Protein 3MNE (pdb70)

GO terms:
  GO:0005634 nucleus (C, IDA)
  GO:0005737 cytoplasm (C, IDA)
  GO:2000323 negative regulation of nuclear receptor-mediated glucocorticoid signaling pathway (P, IDA)
  GO:0019901 protein kinase binding (F, IPI)
  GO:0005634 nucleus (C, EXP)
  GO:0005737 cytoplasm (C, EXP)
  GO:0005515 protein binding (F, IPI)
  GO:0004883 nuclear glucocorticoid receptor activity (F, IDA)
  GO:0005829 cytosol (C, IDA)
  GO:0016020 membrane (C, IDA)
  GO:0003677 DNA binding (F, IDA)
  GO:0042921 nuclear receptor-mediated glucocorticoid signaling pathway (P, IDA)
  GO:0009611 response to wounding (P, IDA)
  GO:0010467 gene expression (P, IDA)
  GO:0043565 sequence-specific DNA binding (F, IDA)
  GO:0051414 response to cortisol (P, IDA)
  GO:0006355 regulation of DNA-templated transcription (P, IDA)
  GO:1990841 promoter-specific chromatin binding (F, IDA)
  GO:0042711 maternal behavior (P, IGI)
  GO:0043525 positive regulation of neuron apoptotic process (P, IGI)

Sequence (263 aa):
MVPAALPQLTPTLVSLLEVIEPEVLYAGPDSAWRIMTTLNMLGGRQVIAAVKWAKAIPGFRNLHLDDQMTLLQYSWMSSLMAFALGWRSYRQQAASSGGNNLLLCCFAPDLIINEQRMTLPCMYDQCKHMLFISTELQRLQVSYEEYLCMKTLLLLSSSVPKEGLKSQELFDEIRMTYIKELGKAIVKREGNSSQNWQRFYQLTKLLDSMHDVVENLLSYCFQTFLDKSMSIEFPEMLAEIITNQIPKYSNGNIKKLLFHQKENALLRYLLD

Secondary structure (DSSP, 8-state):
----------SSHHHHHHHHSPPPPP----SHHHHHHHHHHHHHHHHHHHHHHHHHSTTGGGS-HHHHHHHHHHHHHHHHHHHHHHHHHHH-SSS-EEEETTEEE-HHHHTSTTTHHHHHHHHHHHHHHHHHT--HHHHHHHHHHHHTSEEETT--TTHHHHHHHHHHHHHHHHHHHHTT---HHHHHHHHHHHHHHHHHHHHHHHHHHHHHHHHHH-GGG-----HHHHHHHHHHHHHHHTT-EEEP-SS--/--HHHHHHT-

Solvent-accessible surface area: 13674 Å² total; per-residue (Å²): 239,135,115,110,91,167,109,156,86,68,138,49,45,12,18,46,2,83,83,34,41,51,159,79,44,136,33,102,77,114,39,7,129,178,8,15,31,57,23,25,70,7,11,2,99,28,2,57,20,9,1,122,9,0,36,42,3,51,20,1,138,106,4,83,54,54,4,8,29,29,0,4,16,8,0,12,26,8,4,29,5,0,16,11,0,23,36,4,19,133,88,90,79,56,80,21,0,5,16,1,72,68,33,67,2,68,96,131,94,5,72,44,109,73,1,108,66,11,0,81,29,22,19,84,1,9,60,28,0,91,149,12,93,1,30,78,40,0,6,3,0,0,11,0,2,3,0,2,9,9,7,10,147,138,27,15,134,24,65,141,55,1,56,101,13,32,105,49,0,37,145,8,0,20,114,7,5,85,134,99,160,32,89,98,84,99,32,209,103,30,70,112,52,0,2,81,7,8,16,30,2,20,94,8,14,65,60,10,8,48,69,11,13,109,11,25,100,55,138,103,63,91,15,111,30,30,134,8,4,24,21,0,0,75,36,1,26,66,85,68,85,128,44,24,32,98,90,38,84,61,36,110,120,132,14,69,69,0,144,176,42,10,120

CATH classification: 1.10.565.10

Organism: Mus musculus (NCBI:txid10090)

B-factor: mean 33.3, std 17.51, range [12.51, 147.35]

Nearest PDB structures (foldseek):
  3mne-assembly1_A  TM=1.004E+00  e=2.267E-37  Mus musculus
  3mnp-assembly1_A  TM=1.000E+00  e=3.552E-34  Mus musculus
  3mno-assembly1_A  TM=1.002E+00  e=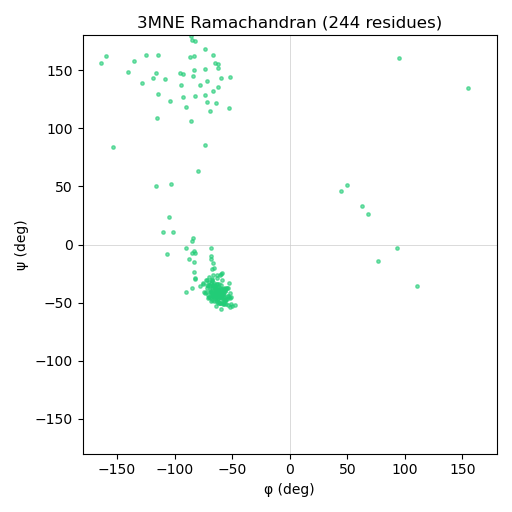1.547E-33  Mus musculus
  4p6x-assembly2_C  TM=9.619E-01  e=1.108E-31  Homo sapiens
  6w9m-assembly1_A  TM=9.874E-01  e=1.956E-29  synthetic construct

Structure (mmCIF, N/CA/C/O backbone):
data_3MNE
#
_entry.id   3MNE
#
_cell.length_a   71.820
_cell.length_b   71.820
_cell.length_c   128.650
_cell.angle_alpha   90.00
_cell.angle_beta   90.00
_cell.angle_gamma   120.00
#
_symmetry.space_group_name_H-M   'P 65'
#
loop_
_entity.id
_entity.type
_entity.pdbx_description
1 polymer 'Glucocorticoid receptor'
2 polymer 'Nuclear receptor coactivator 2 peptide'
3 non-polymer GLYCEROL
4 non-polymer DEXAMETHASONE
5 water water
#
loop_
_atom_site.group_PDB
_atom_site.id
_atom_site.type_symbol
_atom_site.label_atom_id
_atom_site.label_alt_id
_atom_site.label_comp_id
_atom_site.label_asym_id
_atom_site.label_entity_id
_atom_site.label_seq_id
_atom_site.pdbx_PDB_ins_code
_atom_site.Cartn_x
_atom_site.Cartn_y
_atom_site.Cartn_z
_atom_site.occupancy
_atom_site.B_iso_or_equiv
_atom_site.auth_seq_id
_atom_site.auth_comp_id
_atom_site.auth_asym_id
_atom_site.auth_atom_id
_atom_site.pdbx_PDB_model_num
ATOM 1 N N . MET A 1 4 ? 7.148 23.222 -6.784 1.00 52.25 526 MET A N 1
ATOM 2 C CA . MET A 1 4 ? 7.452 24.615 -6.440 1.00 52.22 526 MET A CA 1
ATOM 3 C C . MET A 1 4 ? 7.200 25.598 -7.586 1.00 52.27 526 MET A C 1
ATOM 4 O O . MET A 1 4 ? 7.892 25.561 -8.612 1.00 52.66 526 MET A O 1
ATOM 9 N N . VAL A 1 5 ? 6.238 26.502 -7.378 1.00 44.31 527 VAL A N 1
ATOM 10 C CA . VAL A 1 5 ? 5.863 27.520 -8.369 1.00 41.99 527 VAL A CA 1
ATOM 11 C C . VAL A 1 5 ? 5.713 28.878 -7.685 1.00 43.59 527 VAL A C 1
ATOM 12 O O . VAL A 1 5 ? 5.469 28.938 -6.488 1.00 44.24 527 VAL A O 1
ATOM 16 N N . PRO A 1 6 ? 5.816 29.984 -8.441 1.00 37.88 528 PRO A N 1
ATOM 17 C CA . PRO A 1 6 ? 5.632 31.277 -7.769 1.00 36.36 528 PRO A CA 1
ATOM 18 C C . PRO A 1 6 ? 4.183 31.568 -7.401 1.00 35.75 528 PRO A C 1
ATOM 19 O O . PRO A 1 6 ? 3.273 30.868 -7.823 1.00 36.33 528 PRO A O 1
ATOM 23 N N . ALA A 1 7 ? 3.992 32.603 -6.590 1.00 27.12 529 ALA A N 1
ATOM 24 C CA . ALA A 1 7 ? 2.682 33.045 -6.171 1.00 24.33 529 ALA A CA 1
ATOM 25 C C . ALA A 1 7 ? 2.053 33.731 -7.392 1.00 27.88 529 ALA A C 1
ATOM 26 O O . ALA A 1 7 ? 2.669 34.582 -8.037 1.00 29.34 529 ALA A O 1
ATOM 28 N N . ALA A 1 8 ? 0.847 33.334 -7.739 1.00 21.12 530 ALA A N 1
ATOM 29 C CA . ALA A 1 8 ? 0.191 33.919 -8.883 1.00 20.63 530 ALA A CA 1
ATOM 30 C C . ALA A 1 8 ? -1.288 33.589 -8.815 1.00 26.33 530 ALA A C 1
ATOM 31 O O . ALA A 1 8 ? -1.683 32.593 -8.209 1.00 24.21 530 ALA A O 1
ATOM 33 N N . LEU A 1 9 ? -2.095 34.419 -9.467 1.00 23.32 531 LEU A N 1
ATOM 34 C CA . LEU A 1 9 ? -3.537 34.200 -9.514 1.00 23.09 531 LEU A CA 1
ATOM 35 C C . LEU A 1 9 ? -3.820 33.430 -10.793 1.00 26.77 531 LEU A C 1
ATOM 36 O O . LEU A 1 9 ? -3.218 33.702 -11.836 1.00 24.26 531 LEU A O 1
ATOM 41 N N . PRO A 1 10 ? -4.691 32.413 -10.713 1.00 27.32 532 PRO A N 1
ATOM 42 C CA . PRO A 1 10 ? -4.992 31.624 -11.914 1.00 26.47 532 PRO A CA 1
ATOM 43 C C . PRO A 1 10 ? -5.646 32.475 -13.030 1.00 24.09 532 PRO A C 1
ATOM 44 O O . PRO A 1 10 ? -6.304 33.476 -12.783 1.00 23.08 532 PRO A O 1
ATOM 48 N N . GLN A 1 11 ? -5.421 32.064 -14.257 1.00 20.83 533 GLN A N 1
ATOM 49 C CA . GLN A 1 11 ? -5.857 32.801 -15.432 1.00 22.73 533 GLN A CA 1
ATOM 50 C C . GLN A 1 11 ? -7.377 32.813 -15.644 1.00 26.90 533 GLN A C 1
ATOM 51 O O . GLN A 1 11 ? -7.996 31.776 -15.832 1.00 25.75 533 GLN A O 1
ATOM 57 N N . LEU A 1 12 ? -7.967 33.993 -15.549 1.00 23.15 534 LEU A N 1
ATOM 58 C CA . LEU A 1 12 ? -9.397 34.177 -15.804 1.00 23.59 534 LEU A CA 1
ATOM 59 C C . LEU A 1 12 ? -9.572 34.175 -17.333 1.00 31.36 534 LEU A C 1
ATOM 60 O O . LEU A 1 12 ? -8.722 34.690 -18.059 1.00 32.89 534 LEU A O 1
ATOM 65 N N . THR A 1 13 ? -10.601 33.504 -17.836 1.00 26.69 535 THR A N 1
ATOM 66 C CA . THR A 1 13 ? -10.870 33.497 -19.280 1.00 24.44 535 THR A CA 1
ATOM 67 C C . THR A 1 13 ? -12.202 34.222 -19.502 1.00 28.42 535 THR A C 1
ATOM 68 O O . THR A 1 13 ? -12.973 34.453 -18.545 1.00 27.11 535 THR A O 1
ATOM 72 N N . PRO A 1 14 ? -12.477 34.635 -20.756 1.00 25.72 536 PRO A N 1
ATOM 73 C CA . PRO A 1 14 ? -13.706 35.382 -21.055 1.00 24.99 536 PRO A CA 1
ATOM 74 C C . PRO A 1 14 ? -14.932 34.466 -21.169 1.00 28.05 536 PRO A C 1
ATOM 75 O O . PRO A 1 14 ? -15.550 34.357 -22.237 1.00 24.71 536 PRO A O 1
ATOM 79 N N . THR A 1 15 ? -15.273 33.803 -20.058 1.00 24.14 537 THR A N 1
ATOM 80 C CA . THR A 1 15 ? -16.458 32.937 -19.992 1.00 23.17 537 THR A CA 1
ATOM 81 C C . THR A 1 15 ? -17.107 33.152 -18.626 1.00 24.05 537 THR A C 1
ATOM 82 O O . THR A 1 15 ? -16.400 33.440 -17.646 1.00 22.64 537 THR A O 1
ATOM 86 N N . LEU A 1 16 ? -18.436 33.024 -18.556 1.00 19.12 538 LEU A N 1
ATOM 87 C CA . LEU A 1 16 ? -19.147 33.245 -17.303 1.00 18.28 538 LEU A CA 1
ATOM 88 C C . LEU A 1 16 ? -18.696 32.286 -16.202 1.00 20.93 538 LEU A C 1
ATOM 89 O O . LEU A 1 16 ? -18.539 32.701 -15.050 1.00 20.52 538 LEU A O 1
ATOM 94 N N . VAL A 1 17 ? -18.476 31.022 -16.553 1.00 17.33 539 VAL A N 1
ATOM 95 C CA . VAL A 1 17 ? -18.096 30.038 -15.529 1.00 17.69 539 VAL A CA 1
ATOM 96 C C . VAL A 1 17 ? -16.701 30.284 -14.923 1.00 22.56 539 VAL A C 1
ATOM 97 O O . VAL A 1 17 ? -16.460 29.982 -13.758 1.00 20.85 539 VAL A O 1
ATOM 101 N N . SER A 1 18 ? -15.797 30.862 -15.704 1.00 19.24 540 SER A N 1
ATOM 102 C CA . SER A 1 18 ? -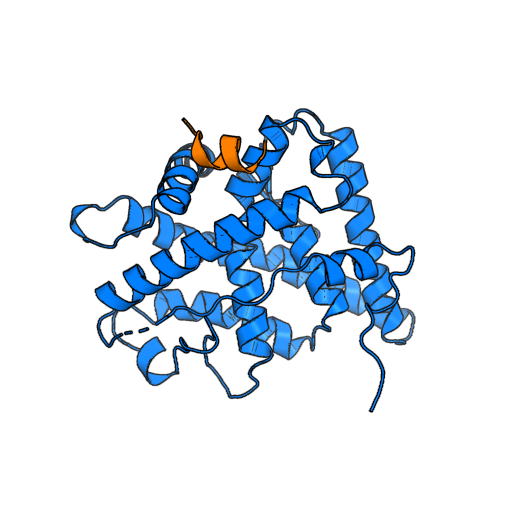14.467 31.200 -15.179 1.00 19.26 540 SER A CA 1
ATOM 103 C C . SER A 1 18 ? -14.656 32.288 -14.098 1.00 21.58 540 SER A C 1
ATOM 104 O O . SER A 1 18 ? -14.035 32.232 -13.039 1.00 21.97 540 SER A O 1
ATOM 107 N N . LEU A 1 19 ? -15.528 33.264 -14.360 1.00 20.27 541 LEU A N 1
ATOM 108 C CA . LEU A 1 19 ? -15.852 34.303 -13.361 1.00 20.57 541 LEU A CA 1
ATOM 109 C C . LEU A 1 19 ? -16.603 33.712 -12.141 1.00 22.08 541 LEU A C 1
ATOM 110 O O . LEU A 1 19 ? -16.297 34.044 -10.992 1.00 21.42 541 LEU A O 1
ATOM 115 N N . LEU A 1 20 ? -17.569 32.825 -12.375 1.00 18.22 542 LEU A N 1
ATOM 116 C CA . LEU A 1 20 ? -18.321 32.238 -11.233 1.00 17.70 542 LEU A CA 1
ATOM 117 C C . LEU A 1 20 ? -17.334 31.593 -10.266 1.00 19.86 542 LEU A C 1
ATOM 118 O O . LEU A 1 20 ? -17.501 31.629 -9.048 1.00 18.51 542 LEU A O 1
ATOM 123 N N . GLU A 1 21 ? -16.341 30.938 -10.836 1.00 21.00 543 GLU A N 1
ATOM 124 C CA . GLU A 1 21 ? -15.347 30.218 -10.039 1.00 22.72 543 GLU A CA 1
ATOM 125 C C . GLU A 1 21 ? -14.514 31.155 -9.163 1.00 25.53 543 GLU A C 1
ATOM 126 O O . GLU A 1 21 ? -14.234 30.843 -7.982 1.00 23.56 543 GLU A O 1
ATOM 132 N N . VAL A 1 22 ? -14.160 32.322 -9.698 1.00 22.10 544 VAL A N 1
ATOM 133 C CA . VAL A 1 22 ? -13.376 33.254 -8.891 1.00 23.86 544 VAL A CA 1
ATOM 134 C C . VAL A 1 22 ? -14.203 33.960 -7.819 1.00 26.88 544 VAL A C 1
ATOM 135 O O . VAL A 1 22 ? -13.692 34.276 -6.764 1.00 28.80 544 VAL A O 1
ATOM 139 N N . ILE A 1 23 ? -15.467 34.246 -8.097 1.00 21.82 545 ILE A N 1
ATOM 140 C CA . ILE A 1 23 ? -16.291 34.954 -7.125 1.00 21.12 545 ILE A CA 1
ATOM 141 C C . ILE A 1 23 ? -16.952 34.062 -6.058 1.00 25.14 545 ILE A C 1
ATOM 142 O O . ILE A 1 23 ? -17.585 34.567 -5.136 1.00 27.04 545 ILE A O 1
ATOM 147 N N . GLU A 1 24 ? -16.847 32.748 -6.208 1.00 21.16 546 GLU A N 1
ATOM 148 C CA . GLU A 1 24 ? -17.489 31.827 -5.265 1.00 20.71 546 GLU A CA 1
ATOM 149 C C . GLU A 1 24 ? -16.856 32.013 -3.886 1.00 28.38 546 GLU A C 1
ATOM 150 O O . GLU A 1 24 ? -15.651 31.781 -3.714 1.00 27.56 546 GLU A O 1
ATOM 156 N N . PRO A 1 25 ? -17.674 32.348 -2.867 1.00 26.58 547 PRO A N 1
ATOM 157 C CA . PRO A 1 25 ? -17.066 32.525 -1.536 1.00 26.61 547 PRO A CA 1
ATOM 158 C C . PRO A 1 25 ? -16.406 31.278 -0.975 1.00 30.34 547 PRO A C 1
ATOM 159 O O . PRO A 1 25 ? -16.740 30.141 -1.327 1.00 28.84 547 PRO A O 1
ATOM 163 N N . GLU A 1 26 ? -15.447 31.503 -0.091 1.00 27.79 548 GLU A N 1
ATOM 164 C CA . GLU A 1 26 ? -14.769 30.407 0.569 1.00 27.75 548 GLU A CA 1
ATOM 165 C C . GLU A 1 26 ? -15.754 29.839 1.584 1.00 25.61 548 GLU A C 1
ATOM 166 O O . GLU A 1 26 ? -16.599 30.552 2.087 1.00 24.27 548 GLU A O 1
ATOM 172 N N . VAL A 1 27 ? -15.625 28.555 1.857 1.00 20.02 549 VAL A N 1
ATOM 173 C CA . VAL A 1 27 ? -16.471 27.861 2.808 1.00 22.33 549 VAL A CA 1
ATOM 174 C C . VAL A 1 27 ? -16.250 28.351 4.246 1.00 29.96 549 VAL A C 1
ATOM 175 O O . VAL A 1 27 ? -15.123 28.522 4.700 1.00 31.28 549 VAL A O 1
ATOM 179 N N . LEU A 1 28 ? -17.338 28.623 4.936 1.00 27.22 550 LEU A N 1
ATOM 180 C CA . LEU A 1 28 ? -17.282 29.121 6.311 1.00 26.95 550 LEU A CA 1
ATOM 181 C C . LEU A 1 28 ? -17.130 28.000 7.342 1.00 32.50 550 LEU A C 1
ATOM 182 O O . LEU A 1 28 ? -17.695 26.906 7.189 1.00 30.76 550 LEU A O 1
ATOM 187 N N . TYR A 1 29 ? -16.390 28.297 8.409 1.00 30.31 551 TYR A N 1
ATOM 188 C CA . TYR A 1 29 ? -16.211 27.354 9.527 1.00 29.25 551 TYR A CA 1
ATOM 189 C C . TYR A 1 29 ? -17.279 27.789 10.514 1.00 30.25 551 TYR A C 1
ATOM 190 O O . TYR A 1 29 ? -17.639 28.970 10.558 1.00 28.61 551 TYR A O 1
ATOM 199 N N . ALA A 1 30 ? -17.834 26.863 11.274 1.00 28.23 552 ALA A N 1
ATOM 200 C CA . ALA A 1 30 ? -18.861 27.289 12.216 1.00 30.49 552 ALA A CA 1
ATOM 201 C C . ALA A 1 30 ? -18.232 27.938 13.447 1.00 36.96 552 ALA A C 1
ATOM 202 O O . ALA A 1 30 ? -18.792 28.888 14.018 1.00 35.69 552 ALA A O 1
ATOM 204 N N . GLY A 1 31 ? -17.078 27.413 13.861 1.00 34.37 553 GLY A N 1
ATOM 205 C CA . GLY A 1 31 ? -16.381 27.946 15.023 1.00 57.76 553 GLY A CA 1
ATOM 206 C C . GLY A 1 31 ? -16.752 27.219 16.298 1.00 76.49 553 GLY A C 1
ATOM 207 O O . GLY A 1 31 ? -17.331 26.137 16.235 1.00 49.92 553 GLY A O 1
ATOM 208 N N . PRO A 1 37 ? -23.595 19.084 19.633 1.00 41.85 559 PRO A N 1
ATOM 209 C CA . PRO A 1 37 ? -24.879 19.257 20.323 1.00 40.92 559 PRO A CA 1
ATOM 210 C C . PRO A 1 37 ? -25.790 18.046 20.072 1.00 40.40 559 PRO A C 1
ATOM 211 O O . PRO A 1 37 ? -25.839 17.533 18.956 1.00 39.93 559 PRO A O 1
ATOM 213 N N . ASP A 1 38 ? -26.431 17.524 21.120 1.00 33.65 560 ASP A N 1
ATOM 214 C CA . ASP A 1 38 ? -27.311 16.361 20.944 1.00 32.88 560 ASP A CA 1
ATOM 215 C C . ASP A 1 38 ? -28.813 16.627 21.099 1.00 35.83 560 ASP A C 1
ATOM 216 O O . ASP A 1 38 ? -29.589 15.701 21.149 1.00 36.53 560 ASP A O 1
ATOM 221 N N . SER A 1 39 ? -29.205 17.892 21.159 1.00 30.85 561 SER A N 1
ATOM 222 C CA . SER A 1 39 ? -30.604 18.275 21.298 1.00 30.26 561 SER A CA 1
ATOM 223 C C . SER A 1 39 ? -30.992 18.999 19.995 1.00 30.51 561 SER A C 1
ATOM 224 O O . SER A 1 39 ? -30.323 19.949 19.591 1.00 28.27 561 SER A O 1
ATOM 227 N N . ALA A 1 40 ? -32.103 18.594 19.382 1.00 26.96 562 ALA A N 1
ATOM 228 C CA . ALA A 1 40 ? -32.581 19.268 18.181 1.00 25.62 562 ALA A CA 1
ATOM 229 C C . ALA A 1 40 ? -32.697 20.775 18.383 1.00 29.44 562 ALA A C 1
ATOM 230 O O . ALA A 1 40 ? -32.336 21.535 17.491 1.00 27.81 562 ALA A O 1
ATOM 232 N N . TRP A 1 41 ? -33.204 21.216 19.545 1.00 25.33 563 TRP A N 1
ATOM 233 C CA . TRP A 1 41 ? -33.385 22.657 19.780 1.00 23.91 563 TRP A CA 1
ATOM 234 C C . TRP A 1 41 ? -32.047 23.402 19.685 1.00 29.15 563 TRP A C 1
ATOM 235 O O . TRP A 1 41 ? -31.967 24.482 19.084 1.00 29.77 563 TRP A O 1
ATOM 246 N N . ARG A 1 42 ? -30.990 22.807 20.236 1.00 24.23 564 ARG A N 1
ATOM 247 C CA . 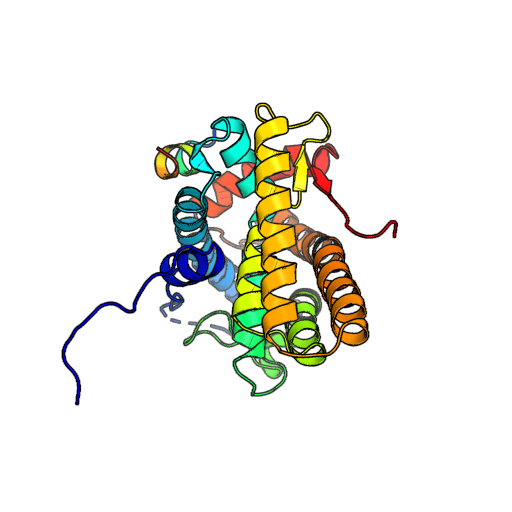ARG A 1 42 ? -29.655 23.440 20.200 1.00 25.63 564 ARG A CA 1
ATOM 248 C C . ARG A 1 42 ? -28.991 23.396 18.813 1.00 24.28 564 ARG A C 1
ATOM 249 O O . ARG A 1 42 ? -28.384 24.368 18.366 1.00 21.43 564 ARG A O 1
ATOM 257 N N . ILE A 1 43 ? -29.120 22.256 18.151 1.00 19.74 565 ILE A N 1
ATOM 258 C CA . ILE A 1 43 ? -28.564 22.064 16.808 1.00 20.42 565 ILE A CA 1
ATOM 259 C C . ILE A 1 43 ? -29.167 23.145 15.884 1.00 25.87 565 ILE A C 1
ATOM 260 O O . ILE A 1 43 ? -28.453 23.905 15.217 1.00 24.79 565 ILE A O 1
ATOM 265 N N . MET A 1 44 ? -30.491 23.246 15.902 1.00 21.64 566 MET A N 1
ATOM 266 C CA . MET A 1 44 ? -31.189 24.230 15.077 1.00 22.28 566 MET A CA 1
ATOM 267 C C . MET A 1 44 ? -30.673 25.649 15.207 1.00 28.02 566 MET A C 1
ATOM 268 O O . MET A 1 44 ? -30.420 26.327 14.203 1.00 27.22 566 MET A O 1
ATOM 273 N N . THR A 1 45 ? -30.559 26.119 16.445 1.00 23.10 567 THR A N 1
ATOM 274 C CA . THR A 1 45 ? -30.041 27.454 16.688 1.00 21.91 567 THR A CA 1
ATOM 275 C C . THR A 1 45 ? -28.642 27.631 16.102 1.00 23.56 567 THR A C 1
ATOM 276 O O . THR A 1 45 ? -28.335 28.657 15.497 1.00 24.12 567 THR A O 1
ATOM 280 N N . THR A 1 46 ? -27.797 26.633 16.302 1.00 21.46 568 THR A N 1
ATOM 281 C CA . THR A 1 46 ? -26.429 26.648 15.778 1.00 23.07 568 THR A CA 1
ATOM 282 C C . THR A 1 46 ? -26.425 26.721 14.244 1.00 28.01 568 THR A C 1
ATOM 283 O O . THR A 1 46 ? -25.639 27.447 13.651 1.00 27.23 568 THR A O 1
ATOM 287 N N . LEU A 1 47 ? -27.302 25.949 13.600 1.00 22.89 569 LEU A N 1
ATOM 288 C CA . LEU A 1 47 ? -27.377 25.979 12.133 1.00 20.95 569 LEU A CA 1
ATOM 289 C C . LEU A 1 47 ? -27.788 27.358 11.653 1.00 22.31 569 LEU A C 1
ATOM 290 O O . LEU A 1 47 ? -27.199 27.884 10.710 1.00 21.58 569 LEU A O 1
ATOM 295 N N . ASN A 1 48 ? -28.771 27.958 12.327 1.00 18.12 570 ASN A N 1
ATOM 296 C CA . ASN A 1 48 ? -29.244 29.297 11.970 1.00 16.86 570 ASN A CA 1
ATOM 297 C C . ASN A 1 48 ? -28.124 30.345 12.075 1.00 22.88 570 ASN A C 1
ATOM 298 O O . ASN A 1 48 ? -28.047 31.256 11.244 1.00 23.70 570 ASN A O 1
ATOM 303 N N . MET A 1 49 ? -27.327 30.269 13.143 1.00 20.65 571 MET A N 1
ATOM 304 C CA . MET A 1 49 ? -26.249 31.230 13.374 1.00 20.87 571 MET A CA 1
ATOM 305 C C . MET A 1 49 ? -25.236 31.106 12.208 1.00 23.32 571 MET A C 1
ATOM 306 O O . MET A 1 49 ? -24.791 32.113 11.658 1.00 21.99 571 MET A O 1
ATOM 311 N N . LEU A 1 50 ? -24.927 29.873 11.801 1.00 20.77 572 LEU A N 1
ATOM 312 C CA . LEU A 1 50 ? -24.049 29.669 10.649 1.00 20.97 572 LEU A CA 1
ATOM 313 C C . LEU A 1 50 ? -24.699 30.220 9.396 1.00 25.22 572 LEU A C 1
ATOM 314 O O . LEU A 1 50 ? -24.069 30.918 8.601 1.00 23.57 572 LEU A O 1
ATOM 319 N N . GLY A 1 51 ? -25.977 29.910 9.221 1.00 23.70 573 GLY A N 1
ATOM 320 C CA . GLY A 1 51 ? -26.719 30.331 8.049 1.00 22.74 573 GLY A CA 1
ATOM 321 C C . GLY A 1 51 ? -26.730 31.820 7.832 1.00 26.88 573 GLY A C 1
ATOM 322 O O . GLY A 1 51 ? -26.685 32.294 6.689 1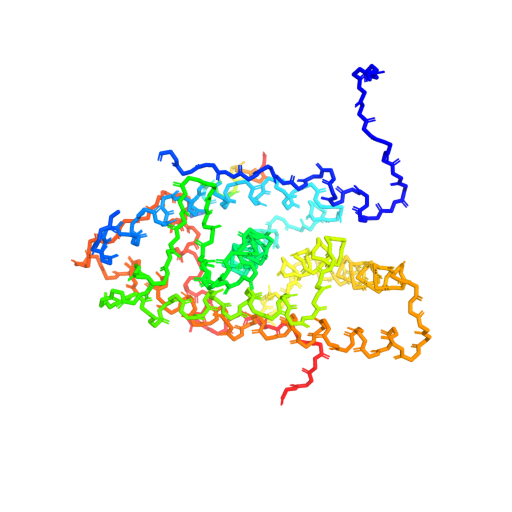.00 25.64 573 GLY A O 1
ATOM 323 N N . GLY A 1 52 ? -26.825 32.586 8.915 1.00 24.06 574 GLY A N 1
ATOM 324 C CA . GLY A 1 52 ? -26.854 34.039 8.763 1.00 22.52 574 GLY A CA 1
ATOM 325 C C . GLY A 1 52 ? -25.566 34.561 8.142 1.00 24.88 574 GLY A C 1
ATOM 326 O O . GLY A 1 52 ? -25.586 35.480 7.328 1.00 23.50 574 GLY A O 1
ATOM 327 N N . ARG A 1 53 ? -24.449 33.977 8.553 1.00 22.94 575 ARG A N 1
ATOM 328 C CA . ARG A 1 53 ? -23.128 34.355 8.032 1.00 24.33 575 ARG A CA 1
ATOM 329 C C . ARG A 1 53 ? -22.976 33.935 6.564 1.00 26.48 575 ARG A C 1
ATOM 330 O O . ARG A 1 53 ? -22.394 34.667 5.765 1.00 26.14 575 ARG A O 1
ATOM 338 N N . GLN A 1 54 ? -23.490 32.748 6.226 1.00 19.90 576 GLN A N 1
ATOM 339 C CA . GLN A 1 54 ? -23.446 32.258 4.844 1.00 19.45 576 GLN A CA 1
ATOM 340 C C . GLN A 1 54 ? -24.295 33.127 3.941 1.00 23.67 576 GLN A C 1
ATOM 341 O O . GLN A 1 54 ? -23.958 33.354 2.778 1.00 23.99 576 GLN A O 1
ATOM 347 N N . VAL A 1 55 ? -25.385 33.660 4.483 1.00 21.35 577 VAL A N 1
ATOM 348 C CA . VAL A 1 55 ? -26.262 34.520 3.685 1.00 21.03 577 VAL A CA 1
ATOM 349 C C . VAL A 1 55 ? -25.608 35.877 3.398 1.00 27.01 577 VAL A C 1
ATOM 350 O O . VAL A 1 55 ? -25.797 36.449 2.321 1.00 27.07 577 VAL A O 1
ATOM 354 N N . ILE A 1 56 ? -24.847 36.398 4.359 1.00 24.63 578 ILE A N 1
ATOM 355 C CA . ILE A 1 56 ? -24.138 37.668 4.137 1.00 24.44 578 ILE A CA 1
ATOM 356 C C . ILE A 1 56 ? -23.115 37.450 3.007 1.00 25.70 578 ILE A C 1
ATOM 357 O O . ILE A 1 56 ? -23.008 38.257 2.088 1.00 25.64 578 ILE A O 1
ATOM 362 N N . ALA A 1 57 ? -22.395 36.333 3.061 1.00 20.59 579 ALA A N 1
ATOM 363 C CA . ALA A 1 57 ? -21.480 35.985 1.998 1.00 20.50 579 ALA A CA 1
ATOM 364 C C . ALA A 1 57 ? -22.199 35.852 0.641 1.00 25.79 579 ALA A C 1
ATOM 365 O O . ALA A 1 57 ? -21.670 36.278 -0.378 1.00 25.74 579 ALA A O 1
ATOM 367 N N . ALA A 1 58 ? -23.412 35.292 0.638 1.00 22.67 580 ALA A N 1
ATOM 368 C CA . ALA A 1 58 ? -24.214 35.126 -0.582 1.00 22.93 580 ALA A CA 1
ATOM 369 C C . ALA A 1 58 ? -24.665 36.458 -1.178 1.00 25.32 580 ALA A C 1
ATOM 370 O O . ALA A 1 58 ? -24.743 36.605 -2.387 1.00 24.81 580 ALA A O 1
ATOM 372 N N . VAL A 1 59 ? -24.957 37.438 -0.344 1.00 22.87 581 VAL A N 1
ATOM 373 C CA . VAL A 1 59 ? -25.350 38.749 -0.876 1.00 24.13 581 VAL A CA 1
ATOM 374 C C . VAL A 1 59 ? -24.161 39.391 -1.608 1.00 28.87 581 VAL A C 1
ATOM 375 O O . VAL A 1 59 ? -24.314 39.983 -2.665 1.00 27.74 581 VAL A O 1
ATOM 379 N N . LYS A 1 60 ? -22.982 39.289 -1.012 1.00 29.12 582 LYS A N 1
ATOM 380 C CA . LYS A 1 60 ? -21.761 39.834 -1.610 1.00 29.56 582 LYS A CA 1
ATOM 381 C C . LYS A 1 60 ? -21.491 39.090 -2.919 1.00 32.78 582 LYS A C 1
ATOM 382 O O . LYS A 1 60 ? -21.080 39.680 -3.918 1.00 30.91 582 LYS A O 1
ATOM 388 N N . TRP A 1 61 ? -21.756 37.786 -2.929 1.00 26.83 583 TRP A N 1
ATOM 389 C CA . TRP A 1 61 ? -21.563 37.007 -4.150 1.00 23.51 583 TRP A CA 1
ATOM 390 C C . TRP A 1 61 ? -22.508 37.473 -5.244 1.00 26.14 583 TRP A C 1
ATOM 391 O O . TRP A 1 61 ? -22.072 37.728 -6.375 1.00 25.51 583 TRP A O 1
ATOM 402 N N . ALA A 1 62 ? -23.798 37.619 -4.924 1.00 21.96 584 ALA A N 1
ATOM 403 C CA . ALA A 1 62 ? -24.785 38.007 -5.955 1.00 20.72 584 ALA A CA 1
ATOM 404 C C . ALA A 1 62 ? -24.465 39.364 -6.618 1.00 28.43 584 ALA A C 1
ATOM 405 O O . ALA A 1 62 ? -24.730 39.559 -7.800 1.00 26.91 584 ALA A O 1
ATOM 407 N N . LYS A 1 63 ? -23.919 40.297 -5.846 1.00 27.51 585 LYS A N 1
ATOM 408 C CA . LYS A 1 63 ? -23.581 41.628 -6.367 1.00 30.53 585 LYS A CA 1
ATOM 409 C C . LYS A 1 63 ? -22.428 41.554 -7.378 1.00 32.65 585 LYS A C 1
ATOM 410 O O . LYS A 1 63 ? -22.292 42.419 -8.216 1.00 34.84 585 LYS A O 1
ATOM 416 N N . ALA A 1 64 ? -21.643 40.492 -7.326 1.00 26.03 586 ALA A N 1
ATOM 417 C CA . ALA A 1 64 ? -20.554 40.279 -8.281 1.00 26.54 586 ALA A CA 1
ATOM 418 C C . ALA A 1 64 ? -20.994 39.556 -9.557 1.00 31.41 586 ALA A C 1
ATOM 419 O O . ALA A 1 64 ? -20.231 39.466 -10.517 1.00 29.65 586 ALA A O 1
ATOM 421 N N . ILE A 1 65 ? -22.200 38.985 -9.551 1.00 29.09 587 ILE A N 1
ATOM 422 C CA . ILE A 1 65 ? -22.655 38.216 -10.707 1.00 29.45 587 ILE A CA 1
ATOM 423 C C . ILE A 1 65 ? -22.952 39.185 -11.838 1.00 35.29 587 ILE A C 1
ATOM 424 O O . ILE A 1 65 ? -23.716 40.142 -11.659 1.00 35.32 587 ILE A O 1
ATOM 429 N N . PRO A 1 66 ? -22.290 38.993 -12.996 1.00 33.50 588 PRO A N 1
ATOM 430 C CA . PRO A 1 66 ? -22.452 39.892 -14.145 1.00 33.32 588 PRO A CA 1
ATOM 431 C C . PRO A 1 66 ? -23.921 40.054 -14.485 1.00 38.54 588 PRO A C 1
ATOM 432 O O . PRO A 1 66 ? -24.594 39.074 -14.838 1.00 40.14 588 PRO A O 1
ATOM 436 N N . GLY A 1 67 ? -24.416 41.277 -14.377 1.00 35.05 589 GLY A N 1
ATOM 437 C CA . GLY A 1 67 ? -25.795 41.569 -14.698 1.00 36.16 589 GLY A CA 1
ATOM 438 C C . GLY A 1 67 ? -26.661 41.920 -13.502 1.00 39.57 589 GLY A C 1
ATOM 439 O O . GLY A 1 67 ? -27.545 42.773 -13.601 1.00 38.39 589 GLY A O 1
ATOM 440 N N . PHE A 1 68 ? -26.400 41.265 -12.369 1.00 35.13 590 PHE A N 1
ATOM 441 C CA . PHE A 1 68 ? -27.189 41.474 -11.145 1.00 33.09 590 PHE A CA 1
ATOM 442 C C . PHE A 1 68 ? -27.334 42.920 -10.651 1.00 37.58 590 PHE A C 1
ATOM 443 O O . PHE A 1 68 ? -28.439 43.369 -10.320 1.00 34.85 590 PHE A O 1
ATOM 451 N N . ARG A 1 69 ? -26.218 43.629 -10.507 1.00 36.36 591 ARG A N 1
ATOM 452 C CA . ARG A 1 69 ? -26.293 44.994 -9.999 1.00 36.27 591 ARG A CA 1
ATOM 453 C C . ARG A 1 69 ? -26.967 45.942 -11.008 1.00 38.84 591 ARG A C 1
ATOM 454 O O . ARG A 1 69 ? -27.374 47.033 -10.647 1.00 37.65 591 ARG A O 1
ATOM 462 N N . ASN A 1 70 ? -27.147 45.488 -12.242 1.00 36.33 592 ASN A N 1
ATOM 463 C CA . ASN A 1 70 ? -27.830 46.289 -13.260 1.00 37.31 592 ASN A CA 1
ATOM 464 C C . ASN A 1 70 ? -29.358 46.202 -13.170 1.00 41.40 592 ASN A C 1
ATOM 465 O O . ASN A 1 70 ? -30.084 46.922 -13.870 1.00 41.47 592 ASN A O 1
ATOM 470 N N . LEU A 1 71 ? -29.840 45.315 -12.302 1.00 34.68 593 LEU A N 1
ATOM 471 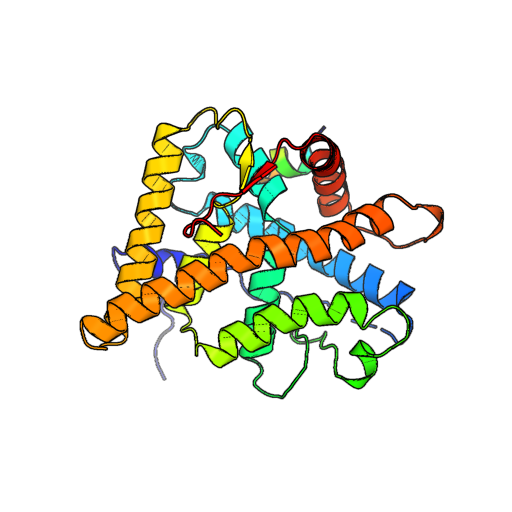C CA . LEU A 1 71 ? -31.272 45.157 -12.053 1.00 31.75 593 LEU A CA 1
ATOM 472 C C . LEU A 1 71 ? -31.654 46.237 -11.018 1.00 35.70 593 LEU A C 1
ATOM 473 O O . LEU A 1 71 ? -30.841 46.601 -10.160 1.00 33.91 593 LEU A O 1
ATOM 478 N N . HIS A 1 72 ? -32.895 46.706 -11.073 1.00 34.10 594 HIS A N 1
ATOM 479 C CA . HIS A 1 72 ? -33.404 47.674 -10.100 1.00 35.30 594 HIS A CA 1
ATOM 480 C C . HIS A 1 72 ? -33.127 47.144 -8.699 1.00 41.42 594 HIS A C 1
ATOM 481 O O . HIS A 1 72 ? -33.227 45.933 -8.456 1.00 41.79 594 HIS A O 1
ATOM 488 N N . LEU A 1 73 ? -32.809 48.041 -7.768 1.00 37.96 595 LEU A N 1
ATOM 489 C CA . LEU A 1 73 ? -32.511 47.636 -6.405 1.00 39.15 595 LEU A CA 1
ATOM 490 C C . LEU A 1 73 ? -33.590 46.775 -5.752 1.00 40.33 595 LEU A C 1
ATOM 491 O O . LEU A 1 73 ? -33.277 45.873 -4.990 1.00 40.71 595 LEU A O 1
ATOM 496 N N . ASP A 1 74 ? -34.853 47.069 -6.030 1.00 35.03 596 ASP A N 1
ATOM 497 C CA . ASP A 1 74 ? -35.952 46.298 -5.461 1.00 34.31 596 ASP A CA 1
ATOM 498 C C . ASP A 1 74 ? -35.923 44.866 -5.970 1.00 35.74 596 ASP A C 1
ATOM 499 O O . ASP A 1 74 ? -36.319 43.934 -5.257 1.00 35.04 596 ASP A O 1
ATOM 504 N N . ASP A 1 75 ? -35.500 44.730 -7.228 1.00 31.47 597 ASP A N 1
ATOM 505 C CA . ASP A 1 75 ? -35.412 43.456 -7.934 1.00 29.90 597 ASP A CA 1
ATOM 506 C C . ASP A 1 75 ? -34.345 42.599 -7.240 1.00 32.21 597 ASP A C 1
ATOM 507 O O . ASP A 1 75 ? -34.568 41.425 -6.930 1.00 29.65 597 ASP A O 1
ATOM 512 N N . GLN A 1 76 ? -33.188 43.204 -7.011 1.00 29.68 598 GLN A N 1
ATOM 513 C CA . GLN A 1 76 ? -32.097 42.537 -6.320 1.00 30.05 598 GLN A CA 1
ATOM 514 C C . GLN A 1 76 ? -32.535 42.051 -4.950 1.00 33.84 598 GLN A C 1
ATOM 515 O O . GLN A 1 76 ? -32.273 40.909 -4.576 1.00 30.21 598 GLN A O 1
ATOM 521 N N . MET A 1 77 ? -33.147 42.931 -4.164 1.00 33.60 599 MET A N 1
ATOM 522 C CA . MET A 1 77 ? -33.546 42.533 -2.818 1.00 34.14 599 MET A CA 1
ATOM 523 C C . MET A 1 77 ? -34.569 41.409 -2.869 1.00 31.97 599 MET A C 1
ATOM 524 O O . MET A 1 77 ? -34.486 40.470 -2.098 1.00 31.27 599 MET A O 1
ATOM 529 N N . THR A 1 78 ? -35.551 41.517 -3.761 1.00 26.59 600 THR A N 1
ATOM 530 C CA . THR A 1 78 ? -36.575 40.481 -3.887 1.00 25.71 600 THR A CA 1
ATOM 531 C C . THR A 1 78 ? -35.987 39.118 -4.315 1.00 28.66 600 THR A C 1
ATOM 532 O O . THR A 1 78 ? -36.414 38.060 -3.814 1.00 24.54 600 THR A O 1
ATOM 536 N N . LEU A 1 79 ? -35.057 39.133 -5.280 1.00 25.11 601 LEU A N 1
ATOM 537 C CA . LEU A 1 79 ? -34.500 37.875 -5.766 1.00 23.90 601 LEU A CA 1
ATOM 538 C C . LEU A 1 79 ? -33.771 37.162 -4.623 1.00 26.04 601 LEU A C 1
ATOM 539 O O . LEU A 1 79 ? -33.903 35.945 -4.442 1.00 22.37 601 LEU A O 1
ATOM 544 N N . LEU A 1 80 ? -33.042 37.936 -3.819 1.00 24.50 602 LEU A N 1
ATOM 545 C CA . LEU A 1 80 ? -32.293 37.365 -2.699 1.00 24.18 602 LEU A CA 1
ATOM 546 C C . LEU A 1 80 ? -33.196 36.823 -1.593 1.00 26.42 602 LEU A C 1
ATOM 547 O O . LEU A 1 80 ? -32.947 35.755 -1.035 1.00 23.65 602 LEU A O 1
ATOM 552 N N . GLN A 1 81 ? -34.268 37.552 -1.302 1.00 24.35 603 GLN A N 1
ATOM 553 C CA . GLN A 1 81 ? -35.232 37.115 -0.311 1.00 23.75 603 GLN A CA 1
ATOM 554 C C . GLN A 1 81 ? -35.960 35.847 -0.734 1.00 27.31 603 GLN A C 1
ATOM 555 O O . GLN A 1 81 ? -36.231 34.978 0.100 1.00 26.25 603 GLN A O 1
ATOM 561 N N . TYR A 1 82 ? -36.290 35.759 -2.024 1.00 22.98 604 TYR A N 1
ATOM 562 C CA . TYR A 1 82 ? -37.008 34.606 -2.568 1.00 21.25 604 TYR A CA 1
ATOM 563 C C . TYR A 1 82 ? -36.094 33.393 -2.712 1.00 22.60 604 TYR A C 1
ATOM 564 O O . TYR A 1 82 ? -36.534 32.265 -2.568 1.00 22.20 604 TYR A O 1
ATOM 573 N N . SER A 1 83 ? -34.821 33.607 -3.004 1.00 18.50 605 SER A N 1
ATOM 574 C CA . SER A 1 83 ? -33.944 32.457 -3.287 1.00 15.90 605 SER A CA 1
ATOM 575 C C . SER A 1 83 ? -32.923 32.055 -2.247 1.00 18.88 605 SER A C 1
ATOM 576 O O . SER A 1 83 ? -32.276 31.029 -2.413 1.00 17.75 605 SER A O 1
ATOM 579 N N . TRP A 1 84 ? -32.724 32.835 -1.186 1.00 16.42 606 TRP A N 1
ATOM 580 C CA . TRP A 1 84 ? -31.664 32.468 -0.208 1.00 17.02 606 TRP A CA 1
ATOM 581 C C . TRP A 1 84 ? -31.711 31.005 0.312 1.00 19.75 606 TRP A C 1
ATOM 582 O O . TRP A 1 84 ? -30.689 30.343 0.402 1.00 17.87 606 TRP A O 1
ATOM 593 N N . MET A 1 85 ? -32.886 30.499 0.671 1.00 17.46 607 MET A N 1
ATOM 594 C CA . MET A 1 85 ? -32.940 29.129 1.203 1.00 15.29 607 MET A CA 1
ATOM 595 C C . MET A 1 85 ? -32.463 28.156 0.135 1.00 19.00 607 MET A C 1
ATOM 596 O O . MET A 1 85 ? -31.747 27.190 0.445 1.00 18.51 607 MET A O 1
ATOM 601 N N A SER A 1 86 ? -32.848 28.398 -1.120 0.50 15.86 608 SER A N 1
ATOM 602 N N B SER A 1 86 ? -32.843 28.432 -1.117 0.50 15.78 608 SER A N 1
ATOM 603 C CA A SER A 1 86 ? -32.437 27.507 -2.214 0.50 15.53 608 SER A CA 1
ATOM 604 C CA B SER A 1 86 ? -32.468 27.598 -2.271 0.50 15.47 608 SER A CA 1
ATOM 605 C C A SER A 1 86 ? -30.914 27.513 -2.394 0.50 18.13 608 SER A C 1
ATOM 606 C C B SER A 1 86 ? -30.945 27.533 -2.415 0.50 18.15 608 SER A C 1
ATOM 607 O O A SER A 1 86 ? -30.283 26.460 -2.521 0.50 16.45 608 SER A O 1
ATOM 608 O O B SER A 1 86 ? -30.351 26.460 -2.549 0.50 16.56 608 SER A O 1
ATOM 613 N N . LEU A 1 87 ? -30.327 28.703 -2.393 1.00 15.97 609 LEU A N 1
ATOM 614 C CA . LEU A 1 87 ? -28.868 28.825 -2.520 1.00 17.19 609 LEU A CA 1
ATOM 615 C C . LEU A 1 87 ? -28.149 28.150 -1.353 1.00 18.87 609 LEU A C 1
ATOM 616 O O . LEU A 1 87 ? -27.173 27.412 -1.564 1.00 15.67 609 LEU A O 1
ATOM 621 N N . MET A 1 88 ? -28.608 28.400 -0.113 1.00 17.75 610 MET A N 1
ATOM 622 C CA . MET A 1 88 ? -27.980 27.758 1.065 1.00 18.08 610 MET A CA 1
ATOM 623 C C . MET A 1 88 ? -28.110 26.231 1.048 1.00 18.46 610 MET A C 1
ATOM 624 O O . MET A 1 88 ? -27.164 25.515 1.338 1.00 17.44 610 MET A O 1
ATOM 629 N N . ALA A 1 89 ? -29.299 25.739 0.738 1.00 16.50 611 ALA A N 1
ATOM 630 C CA . ALA A 1 89 ? -29.531 24.287 0.701 1.00 15.80 611 ALA A CA 1
ATOM 631 C C . ALA A 1 89 ? -28.775 23.585 -0.427 1.00 17.55 611 ALA A C 1
ATOM 632 O O . ALA A 1 89 ? -28.248 22.482 -0.244 1.00 14.18 611 ALA A O 1
ATOM 634 N N . PHE A 1 90 ? -28.674 24.237 -1.591 1.00 15.46 612 PHE A N 1
ATOM 635 C CA . PHE A 1 90 ? -27.937 23.622 -2.714 1.00 13.56 612 PHE A CA 1
ATOM 636 C C . PHE A 1 90 ? -26.433 23.542 -2.359 1.00 16.78 612 PHE A C 1
ATOM 637 O O . PHE A 1 90 ? -25.774 22.532 -2.617 1.00 15.18 612 PHE A O 1
ATOM 645 N N . ALA A 1 91 ? -25.884 24.613 -1.802 1.00 15.27 613 ALA A N 1
ATOM 646 C CA . ALA A 1 91 ? -24.448 24.603 -1.403 1.00 16.63 613 ALA A CA 1
ATOM 647 C C . ALA A 1 91 ? -24.203 23.561 -0.306 1.00 21.38 613 ALA A C 1
ATOM 648 O O . ALA A 1 91 ? -23.221 22.828 -0.374 1.00 21.73 613 ALA A O 1
ATOM 650 N N . LEU A 1 92 ? -25.144 23.416 0.639 1.00 16.26 614 LEU A N 1
ATOM 651 C CA . LEU A 1 92 ? -25.056 22.358 1.655 1.00 15.21 614 LEU A CA 1
ATOM 652 C C . LEU A 1 92 ? -25.033 20.972 0.984 1.00 17.32 614 LEU A C 1
ATOM 653 O O . LEU A 1 92 ? -24.236 20.103 1.336 1.00 15.48 614 LEU A O 1
ATOM 658 N N . GLY A 1 93 ? -25.890 20.755 -0.011 1.00 15.50 615 GLY A N 1
ATOM 659 C CA . GLY A 1 93 ? -25.900 19.488 -0.732 1.00 14.63 615 GLY A CA 1
ATOM 660 C C . GLY A 1 93 ? -24.558 19.224 -1.399 1.00 19.22 615 GLY A C 1
ATOM 661 O O . GLY A 1 93 ? -24.045 18.084 -1.396 1.00 17.00 615 GLY A O 1
ATOM 662 N N . TRP A 1 94 ? -23.974 20.278 -1.965 1.00 16.93 616 TRP A N 1
ATOM 663 C CA . TRP A 1 94 ? -22.690 20.155 -2.655 1.00 17.84 616 TRP A CA 1
ATOM 664 C C . TRP A 1 94 ? -21.577 19.742 -1.684 1.00 20.98 616 TRP A C 1
ATOM 665 O O . TRP A 1 94 ? -20.846 18.807 -1.957 1.00 19.81 616 TRP A O 1
ATOM 676 N N . ARG A 1 95 ? -21.421 20.473 -0.585 1.00 19.56 617 ARG A N 1
ATOM 677 C CA . ARG A 1 95 ? -20.380 20.152 0.404 1.00 20.19 617 ARG A CA 1
ATOM 678 C C . ARG A 1 95 ? -20.564 18.733 0.932 1.00 24.73 617 ARG A C 1
ATOM 679 O O . ARG A 1 95 ? -19.583 18.022 1.144 1.00 23.50 617 ARG A O 1
ATOM 687 N N . SER A 1 96 ? -21.822 18.331 1.149 1.00 18.63 618 SER A N 1
ATOM 688 C CA . SER A 1 96 ? -22.129 16.987 1.640 1.00 18.00 618 SER A CA 1
ATOM 689 C C . SER A 1 96 ? -21.806 15.916 0.609 1.00 24.68 618 SER A C 1
ATOM 690 O O . SER A 1 96 ? -21.232 14.895 0.951 1.00 25.35 618 SER A O 1
ATOM 693 N N . TYR A 1 97 ? -22.135 16.165 -0.658 1.00 21.23 619 TYR A N 1
ATOM 694 C CA . TYR A 1 97 ? -21.820 15.251 -1.762 1.00 20.24 619 TYR A CA 1
ATOM 695 C C . TYR A 1 97 ? -20.300 15.101 -1.930 1.00 25.84 619 TYR A C 1
ATOM 696 O O . TYR A 1 97 ? -19.783 13.995 -2.074 1.00 26.37 619 TYR A O 1
ATOM 705 N N . ARG A 1 98 ? -19.584 16.208 -1.871 1.00 25.12 620 ARG A N 1
ATOM 706 C CA . ARG A 1 98 ? -18.132 16.179 -2.057 1.00 27.47 620 ARG A CA 1
ATOM 707 C C . ARG A 1 98 ? -17.378 15.560 -0.886 1.00 34.66 620 ARG A C 1
ATOM 708 O O . ARG A 1 98 ? -16.298 15.032 -1.069 1.00 33.83 620 ARG A O 1
ATOM 716 N N A GLN A 1 99 ? -18.051 15.397 0.248 0.50 32.58 621 GLN A N 1
ATOM 717 N N B GLN A 1 99 ? -17.818 15.915 0.316 0.50 31.34 621 GLN A N 1
ATOM 718 C CA A GLN A 1 99 ? -17.456 14.695 1.394 0.50 32.31 621 GLN A CA 1
ATOM 719 C CA B GLN A 1 99 ? -17.149 15.479 1.532 0.50 31.76 621 GLN A CA 1
ATOM 720 C C A GLN A 1 99 ? -17.262 13.194 1.113 0.50 36.28 621 GLN A C 1
ATOM 721 C C B GLN A 1 99 ? -17.757 14.217 2.129 0.50 36.95 621 GLN A C 1
ATOM 722 O O A GLN A 1 99 ? -16.365 12.562 1.656 0.50 34.69 621 GLN A O 1
ATOM 723 O O B GLN A 1 99 ? -17.208 13.651 3.067 0.50 39.21 621 GLN A O 1
ATOM 734 N N A ALA A 1 100 ? -18.106 12.631 0.258 0.50 35.70 622 ALA A N 1
ATOM 735 N N B ALA A 1 100 ? -18.892 13.778 1.601 0.50 32.24 622 ALA A N 1
ATOM 736 C CA A ALA A 1 100 ? -18.015 11.211 -0.111 0.50 36.75 622 ALA A CA 1
ATOM 737 C CA B ALA A 1 100 ? -19.556 12.623 2.177 0.50 32.22 622 ALA A CA 1
ATOM 738 C C A ALA A 1 100 ? -17.791 10.245 1.057 0.50 42.75 622 ALA A C 1
ATOM 739 C C B ALA A 1 100 ? -20.454 11.838 1.238 0.50 37.47 622 ALA A C 1
ATOM 740 O O A ALA A 1 100 ? -17.115 9.229 0.903 0.50 42.47 622 ALA A O 1
ATOM 741 O O B ALA A 1 100 ? -21.215 10.984 1.691 0.50 38.50 622 ALA A O 1
ATOM 744 N N A SER A 1 101 ? -18.366 10.556 2.216 0.50 40.36 623 SER A N 1
ATOM 745 N N B SER A 1 101 ? -20.356 12.105 -0.061 0.50 34.53 623 SER A N 1
ATOM 746 C CA A SER A 1 101 ? -18.197 9.723 3.404 0.50 40.00 623 SER A CA 1
ATOM 747 C CA B SER A 1 101 ? -21.154 11.389 -1.052 0.50 34.73 623 SER A CA 1
ATOM 748 C C A SER A 1 101 ? -19.522 9.152 3.892 0.50 44.02 623 SER A C 1
ATOM 749 C C B SER A 1 101 ? -22.654 11.468 -0.754 0.50 39.69 623 SER A C 1
ATOM 750 O O A SER A 1 101 ? -19.670 8.825 5.070 0.50 43.13 623 SER A O 1
ATOM 751 O O B SER A 1 101 ? -23.453 10.757 -1.356 0.50 39.91 623 SER A O 1
ATOM 756 N N A GLY A 1 102 ? -20.487 9.048 2.982 0.50 41.06 624 GLY A N 1
ATOM 757 N N B GLY A 1 102 ? -23.034 12.338 0.175 0.50 37.10 624 GLY A N 1
ATOM 758 C CA A GLY A 1 102 ? -21.797 8.512 3.300 0.50 40.68 624 GLY A CA 1
ATOM 759 C CA B GLY A 1 102 ? -24.430 12.522 0.530 0.50 37.07 624 GLY A CA 1
ATOM 760 C C A GLY A 1 102 ? -22.855 9.561 3.603 0.50 43.64 624 GLY A C 1
ATOM 761 C C B GLY A 1 102 ? -24.911 11.630 1.658 0.50 40.11 624 GLY A C 1
ATOM 762 O O A GLY A 1 102 ? -22.666 10.753 3.355 0.50 43.66 624 GLY A O 1
ATOM 763 O O B GLY A 1 102 ? -26.115 11.470 1.846 0.50 39.17 624 GLY A O 1
ATOM 764 N N A ASN A 1 103 ? -23.989 9.105 4.123 0.50 38.17 625 ASN A N 1
ATOM 765 N N B ASN A 1 103 ? -23.972 11.059 2.414 0.50 36.20 625 ASN A N 1
ATOM 766 C CA A ASN A 1 103 ? -25.085 9.997 4.462 0.50 36.85 625 ASN A CA 1
ATOM 767 C CA B ASN A 1 103 ? -24.313 10.170 3.527 0.50 35.06 625 ASN A CA 1
ATOM 768 C C A ASN A 1 103 ? -24.655 10.926 5.588 0.50 38.88 625 ASN A C 1
ATOM 769 C C B ASN A 1 103 ? -24.635 10.945 4.799 0.50 37.36 625 ASN A C 1
ATOM 770 O O A ASN A 1 103 ? -24.822 10.614 6.768 0.50 40.28 625 ASN A O 1
ATOM 771 O O B ASN A 1 103 ? -25.497 10.541 5.576 0.50 38.42 625 ASN A O 1
ATOM 780 N N A LEU A 1 104 ? -24.102 12.072 5.220 0.50 31.83 626 LEU A N 1
ATOM 781 N N B LEU A 1 104 ? -23.934 12.055 5.006 0.50 31.37 626 LEU A N 1
ATOM 782 C CA A LEU A 1 104 ? -23.672 13.049 6.202 0.50 30.17 626 LEU A CA 1
ATOM 783 C CA B LEU A 1 104 ? -24.158 12.922 6.157 0.50 30.00 626 LEU A CA 1
ATOM 784 C C A LEU A 1 104 ? -23.894 14.468 5.705 0.50 28.68 626 LEU A C 1
ATOM 785 C C B LEU A 1 104 ? -24.318 14.352 5.649 0.50 29.11 626 LEU A C 1
ATOM 786 O O A LEU A 1 104 ? -23.559 14.800 4.576 0.50 27.77 626 LEU A O 1
ATOM 787 O O B LEU A 1 104 ? -24.318 14.574 4.451 0.50 28.74 626 LEU A O 1
ATOM 796 N N . LEU A 1 105 ? -24.455 15.313 6.555 1.00 23.50 627 LEU A N 1
ATOM 797 C CA . LEU A 1 105 ? -24.654 16.711 6.185 1.00 22.30 627 LEU A CA 1
ATOM 798 C C . LEU A 1 105 ? -23.448 17.525 6.616 1.00 27.43 627 LEU A C 1
ATOM 799 O O . LEU A 1 105 ? -23.146 17.628 7.817 1.00 27.58 627 LEU A O 1
ATOM 804 N N . CYS A 1 106 ? -22.742 18.089 5.628 1.00 23.05 628 CYS A N 1
ATOM 805 C CA A CYS A 1 106 ? -21.543 18.876 5.902 0.50 22.19 628 CYS A CA 1
ATOM 806 C CA B CYS A 1 106 ? -21.531 18.886 5.896 0.50 21.92 628 CYS A CA 1
ATOM 807 C C . CYS A 1 106 ? -21.823 20.371 5.925 1.00 23.22 628 CYS A C 1
ATOM 808 O O . CYS A 1 106 ? -21.528 21.078 4.973 1.00 20.73 628 CYS A O 1
ATOM 813 N N . PHE A 1 107 ? -22.408 20.838 7.025 1.00 19.97 629 PHE A N 1
ATOM 814 C CA . PHE A 1 107 ? -22.745 22.245 7.173 1.00 19.99 629 PHE A CA 1
ATOM 815 C C . PHE A 1 107 ? -21.510 23.133 7.090 1.00 24.00 629 PHE A C 1
ATOM 816 O O . PHE A 1 107 ? -21.576 24.240 6.545 1.00 21.36 629 PHE A O 1
ATOM 824 N N . ALA A 1 108 ? -20.400 22.649 7.661 1.00 22.87 630 ALA A N 1
ATOM 825 C CA . ALA A 1 108 ? -19.131 23.387 7.674 1.00 23.31 630 ALA A CA 1
ATOM 826 C C . ALA A 1 108 ? -18.032 22.364 7.928 1.00 26.98 630 ALA A C 1
ATOM 827 O O . ALA A 1 108 ? -18.310 21.266 8.344 1.00 24.63 630 ALA A O 1
ATOM 829 N N . PRO A 1 109 ? -16.769 22.702 7.637 1.00 27.22 631 PRO A N 1
ATOM 830 C CA . PRO A 1 109 ? -15.745 21.666 7.876 1.00 27.76 631 PRO A CA 1
ATOM 831 C C . PRO A 1 109 ? -15.708 21.192 9.340 1.00 31.35 631 PRO A C 1
ATOM 832 O O . PRO A 1 109 ? -15.413 20.025 9.631 1.00 31.10 631 PRO A O 1
ATOM 836 N N . ASP A 1 110 ? -16.045 22.099 10.250 1.00 28.63 632 ASP A N 1
ATOM 837 C CA . ASP A 1 110 ? -16.048 21.796 11.672 1.00 28.96 632 ASP A CA 1
ATOM 838 C C . ASP A 1 110 ? -17.485 21.610 12.206 1.00 33.73 632 ASP A C 1
ATOM 839 O O . ASP A 1 110 ? -17.728 21.776 13.400 1.00 31.92 632 ASP A O 1
ATOM 844 N N . LEU A 1 111 ? -18.431 21.265 11.329 1.00 30.09 633 LEU A N 1
ATOM 845 C CA . LEU A 1 111 ? -19.807 21.034 11.764 1.00 28.34 633 LEU A CA 1
ATOM 846 C C . LEU A 1 111 ? -20.498 20.077 10.822 1.00 31.08 633 LEU A C 1
ATOM 847 O O . LEU A 1 111 ? -21.142 20.480 9.866 1.00 29.93 633 LEU A O 1
ATOM 852 N N . ILE A 1 112 ? -20.286 18.796 11.075 1.00 25.82 634 ILE A N 1
ATOM 853 C CA . ILE A 1 112 ? -20.826 17.726 10.262 1.00 27.33 634 ILE A CA 1
ATOM 854 C C . ILE A 1 112 ? -21.914 17.090 11.122 1.00 35.59 634 ILE A C 1
ATOM 855 O O . ILE A 1 112 ? -21.761 16.953 12.331 1.00 37.77 634 ILE A O 1
ATOM 860 N N . ILE A 1 113 ? -23.003 16.694 10.490 1.00 30.73 635 ILE A N 1
ATOM 861 C CA . ILE A 1 113 ? -24.096 16.026 11.180 1.00 29.65 635 ILE A CA 1
ATOM 862 C C . ILE A 1 113 ? -24.167 14.620 10.595 1.00 31.58 635 ILE A C 1
ATOM 863 O O . ILE A 1 113 ? -24.501 14.431 9.419 1.00 30.32 635 ILE A O 1
ATOM 868 N N . ASN A 1 114 ? -23.768 13.633 11.392 1.00 25.84 636 ASN A N 1
ATOM 869 C CA . ASN A 1 114 ? -23.751 12.263 10.893 1.00 26.37 636 ASN A CA 1
ATOM 870 C C . ASN A 1 114 ? -25.087 11.557 11.039 1.00 29.45 636 ASN A C 1
ATOM 871 O O . ASN A 1 114 ? -26.051 12.129 11.528 1.00 27.02 636 ASN A O 1
ATOM 876 N N . GLU A 1 115 ? -25.145 10.311 10.589 1.00 29.93 637 GLU A N 1
ATOM 877 C CA . GLU A 1 115 ? -26.386 9.535 10.650 1.00 31.15 637 GLU A CA 1
ATOM 878 C C . GLU A 1 115 ? -26.989 9.450 12.044 1.00 34.10 637 GLU A C 1
ATOM 879 O O . GLU A 1 115 ? -28.217 9.531 12.218 1.00 32.19 637 GLU A O 1
ATOM 885 N N . GLN A 1 116 ? -26.126 9.347 13.047 1.00 30.52 638 GLN A N 1
ATOM 886 C CA . GLN A 1 116 ? -26.573 9.290 14.429 1.00 29.24 638 GLN A CA 1
ATOM 887 C C . GLN A 1 116 ? -27.297 10.581 14.818 1.00 29.91 638 GLN A C 1
ATOM 888 O O . GLN A 1 116 ? -28.395 10.547 15.365 1.00 27.78 638 GLN A O 1
ATOM 894 N N . ARG A 1 117 ? -26.704 11.733 14.535 1.00 24.68 639 ARG A N 1
ATOM 895 C CA . ARG A 1 117 ? -27.387 12.972 14.897 1.00 24.09 639 ARG A CA 1
ATOM 896 C C . ARG A 1 117 ? -28.584 13.266 13.998 1.00 25.75 639 ARG A C 1
ATOM 897 O O . ARG A 1 117 ? -29.542 13.898 14.440 1.00 22.42 639 ARG A O 1
ATOM 905 N N . MET A 1 118 ? -28.531 12.832 12.736 1.00 23.97 640 MET A N 1
ATOM 906 C CA . MET A 1 118 ? -29.649 13.122 11.821 1.00 25.93 640 MET A CA 1
ATOM 907 C C . MET A 1 118 ? -30.942 12.413 12.245 1.00 27.03 6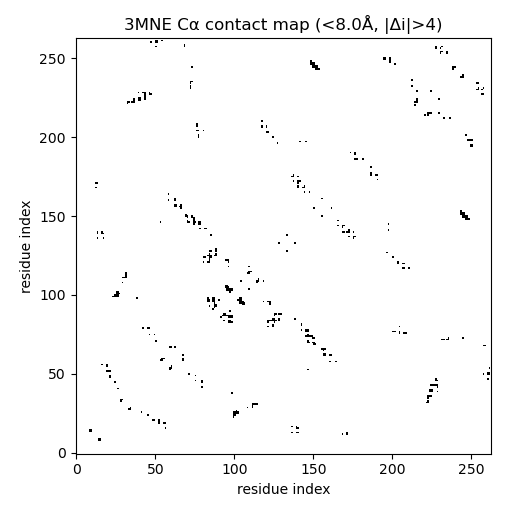40 MET A C 1
ATOM 908 O O . MET A 1 118 ? -32.036 12.796 11.813 1.00 26.33 640 MET A O 1
ATOM 913 N N . THR A 1 119 ? -30.811 11.366 13.053 1.00 22.05 641 THR A N 1
ATOM 914 C CA . THR A 1 119 ? -31.967 10.592 13.497 1.00 22.48 641 THR A CA 1
ATOM 915 C C . THR A 1 119 ? -32.412 10.915 14.913 1.00 26.25 641 THR A C 1
ATOM 916 O O . THR A 1 119 ? -33.223 10.192 15.491 1.00 26.07 641 THR A O 1
ATOM 920 N N . LEU A 1 120 ? -31.870 11.985 15.487 1.00 21.70 642 LEU A N 1
ATOM 921 C CA . LEU A 1 120 ? -32.308 12.384 16.827 1.00 21.08 642 LEU A CA 1
ATOM 922 C C . LEU A 1 120 ? -33.783 12.780 16.681 1.00 20.37 642 LEU A C 1
ATOM 923 O O . LEU A 1 120 ? -34.181 13.176 15.607 1.00 17.99 642 LEU A O 1
ATOM 928 N N . PRO A 1 121 ? -34.590 12.733 17.773 1.00 18.73 643 PRO A N 1
ATOM 929 C CA . PRO A 1 121 ? -35.983 13.147 17.601 1.00 17.09 643 PRO A CA 1
ATOM 930 C C . PRO A 1 121 ? -36.048 14.612 17.107 1.00 22.80 643 PRO A C 1
ATOM 931 O O . PRO A 1 121 ? -35.238 15.454 17.509 1.00 22.01 643 PRO A O 1
ATOM 935 N N . CYS A 1 122 ? -37.018 14.893 16.241 1.00 20.55 644 CYS A N 1
ATOM 936 C CA . CYS A 1 122 ? -37.183 16.227 15.649 1.00 21.24 644 CYS A CA 1
ATOM 937 C C . CYS A 1 122 ? -36.162 16.551 14.512 1.00 28.66 644 CYS A C 1
ATOM 938 O O . CYS A 1 122 ? -36.368 17.488 13.729 1.00 30.99 644 CYS A O 1
ATOM 941 N N . MET A 1 123 ? -35.097 15.761 14.375 1.00 21.95 645 MET A N 1
ATOM 942 C CA . MET A 1 123 ? -34.118 16.040 13.318 1.00 19.78 645 MET A CA 1
ATOM 943 C C . MET A 1 123 ? -34.359 15.379 11.959 1.00 24.13 645 MET A C 1
ATOM 944 O O . MET A 1 123 ? -34.111 15.998 10.923 1.00 23.09 645 MET A O 1
ATOM 949 N N . TYR A 1 124 ? -34.785 14.120 11.933 1.00 25.05 646 TYR A N 1
ATOM 950 C CA . TYR A 1 124 ? -34.898 13.429 10.640 1.00 26.76 646 TYR A CA 1
ATOM 951 C C . TYR A 1 124 ? -35.794 14.059 9.601 1.00 28.99 646 TYR A C 1
ATOM 952 O O . TYR A 1 124 ? -35.477 14.094 8.412 1.00 30.91 646 TYR A O 1
ATOM 961 N N . ASP A 1 125 ? -36.942 14.544 10.031 1.00 22.79 647 ASP A N 1
ATOM 962 C CA . ASP A 1 125 ? -37.852 15.097 9.063 1.00 21.91 647 ASP A CA 1
ATOM 963 C C . ASP A 1 125 ? -37.236 16.317 8.374 1.00 28.06 647 ASP A C 1
ATOM 964 O O . ASP A 1 125 ? -37.523 16.575 7.220 1.00 32.48 647 ASP A O 1
ATOM 969 N N . GLN A 1 126 ? -36.433 17.106 9.073 1.00 20.20 648 GLN A N 1
ATOM 970 C CA . GLN A 1 126 ? -35.804 18.236 8.393 1.00 20.10 648 GLN A CA 1
ATOM 971 C C . GLN A 1 126 ? -34.492 17.829 7.674 1.00 25.33 648 GLN A C 1
ATOM 972 O O . GLN A 1 126 ? -34.192 18.315 6.588 1.00 24.02 648 GLN A O 1
ATOM 978 N N . CYS A 1 127 ? -33.715 16.930 8.270 1.00 22.67 649 CYS A N 1
ATOM 979 C CA . CYS A 1 127 ? -32.473 16.513 7.632 1.00 23.15 649 CYS A CA 1
ATOM 980 C C . CYS A 1 127 ? -32.699 15.698 6.366 1.00 24.04 649 CYS A C 1
ATOM 981 O O . CYS A 1 127 ? -31.931 15.798 5.409 1.00 22.81 649 CYS A O 1
ATOM 984 N N . LYS A 1 128 ? -33.762 14.905 6.316 1.00 20.89 650 LYS A N 1
ATOM 985 C CA . LYS A 1 128 ? -33.997 14.147 5.094 1.00 20.93 650 LYS A CA 1
ATOM 986 C C . LYS A 1 128 ? -34.106 15.055 3.840 1.00 23.21 650 LYS A C 1
ATOM 987 O O . LYS A 1 128 ? -33.678 14.673 2.757 1.00 20.12 650 LYS A O 1
ATOM 993 N N . HIS A 1 129 ? -34.727 16.226 3.973 1.00 22.37 651 HIS A N 1
ATOM 994 C CA . HIS A 1 129 ? -34.867 17.091 2.800 1.00 23.50 651 HIS A CA 1
ATOM 995 C C . HIS A 1 129 ? -33.555 17.669 2.335 1.00 26.52 651 HIS A C 1
ATOM 996 O O . HIS A 1 129 ? -33.296 17.767 1.119 1.00 29.34 651 HIS A O 1
ATOM 1003 N N . MET A 1 130 ? -32.697 17.976 3.297 1.00 23.13 652 MET A N 1
ATOM 1004 C CA . MET A 1 130 ? -31.351 18.481 2.973 1.00 25.03 652 MET A CA 1
ATOM 1005 C C . MET A 1 130 ? -30.481 17.402 2.370 1.00 32.01 652 MET A C 1
ATOM 1006 O O . MET A 1 130 ? -29.679 17.645 1.467 1.00 34.68 652 MET A O 1
ATOM 1011 N N . LEU A 1 131 ? -30.671 16.180 2.839 1.00 27.80 653 LEU A N 1
ATOM 1012 C CA . LEU A 1 131 ? -29.894 15.073 2.332 1.00 27.96 653 LEU A CA 1
ATOM 1013 C C . LEU A 1 131 ? -30.288 14.726 0.892 1.00 28.36 653 LEU A C 1
ATOM 1014 O O . LEU A 1 131 ? -29.461 14.267 0.103 1.00 24.20 653 LEU A O 1
ATOM 1019 N N . PHE A 1 132 ? -31.562 14.923 0.557 1.00 24.99 654 PHE A N 1
ATOM 1020 C CA . PHE A 1 132 ? -32.042 14.613 -0.795 1.00 23.86 654 PHE A CA 1
ATOM 1021 C C . PHE A 1 132 ? -31.162 15.291 -1.874 1.00 23.67 654 PHE A C 1
ATOM 1022 O O . PHE A 1 132 ? -30.826 14.680 -2.872 1.00 22.37 654 PHE A O 1
ATOM 1030 N N . ILE A 1 133 ? -30.852 16.572 -1.687 1.00 18.37 655 ILE A N 1
ATOM 1031 C CA . ILE A 1 133 ? -30.016 17.315 -2.644 1.00 18.68 655 ILE A CA 1
ATOM 1032 C C . ILE A 1 133 ? -28.679 16.630 -2.852 1.00 21.12 655 ILE A C 1
ATOM 1033 O O . ILE A 1 133 ? -28.241 16.392 -3.990 1.00 21.83 655 ILE A O 1
ATOM 1038 N N . SER A 1 134 ? -28.043 16.288 -1.744 1.00 18.01 656 SER A N 1
ATOM 1039 C CA . SER A 1 134 ? -26.752 15.588 -1.780 1.00 18.32 656 SER A CA 1
ATOM 1040 C C . SER A 1 134 ? -26.784 14.287 -2.598 1.00 21.41 656 SER A C 1
ATOM 1041 O O . SER A 1 134 ? -25.886 14.003 -3.407 1.00 19.70 656 SER A O 1
ATOM 1044 N N . THR A 1 135 ? -27.799 13.469 -2.358 1.00 19.97 657 THR A N 1
ATOM 1045 C CA . THR A 1 135 ? -27.888 12.177 -3.058 1.00 20.41 657 THR A CA 1
ATOM 1046 C C . THR A 1 135 ? -28.204 12.350 -4.554 1.00 22.72 657 THR A C 1
ATOM 1047 O O . THR A 1 135 ? -27.800 11.529 -5.393 1.00 20.96 657 THR A O 1
ATOM 1051 N N . GLU A 1 136 ? -28.894 13.442 -4.887 1.00 17.69 658 GLU A N 1
ATOM 1052 C CA . GLU A 1 136 ? -29.200 13.744 -6.271 1.00 18.06 658 GLU A CA 1
ATOM 1053 C C . GLU A 1 136 ? -27.927 14.222 -7.011 1.00 19.03 658 GLU A C 1
ATOM 1054 O O . GLU A 1 136 ? -27.698 13.801 -8.135 1.00 18.65 658 GLU A O 1
ATOM 1060 N N . LEU A 1 137 ? -27.095 15.054 -6.369 1.00 16.34 659 LEU A N 1
ATOM 1061 C CA . LEU A 1 137 ? -25.845 15.562 -7.000 1.00 15.29 659 LEU A CA 1
ATOM 1062 C C . LEU A 1 137 ? -24.940 14.342 -7.219 1.00 20.86 659 LEU A C 1
ATOM 1063 O O . LEU A 1 137 ? -24.239 14.225 -8.226 1.00 20.11 659 LEU A O 1
ATOM 1068 N N . GLN A 1 138 ? -25.001 13.422 -6.259 1.00 19.27 660 GLN A N 1
ATOM 1069 C CA . GLN A 1 138 ? -24.211 12.206 -6.310 1.00 19.32 660 GLN A CA 1
ATOM 1070 C C . GLN A 1 138 ? -24.714 11.265 -7.401 1.00 24.78 660 GLN A C 1
ATOM 1071 O O . GLN A 1 138 ? -23.927 10.746 -8.198 1.00 25.42 660 GLN A O 1
ATOM 1077 N N . ARG A 1 139 ? -26.024 11.076 -7.479 1.00 21.22 661 ARG A N 1
ATOM 1078 C CA . ARG A 1 139 ? -26.571 10.198 -8.498 1.00 21.45 661 ARG A CA 1
ATOM 1079 C C . ARG A 1 139 ? -26.264 10.715 -9.894 1.00 28.35 661 ARG A C 1
ATOM 1080 O O . ARG A 1 139 ? -25.986 9.921 -10.800 1.00 27.79 661 ARG A O 1
ATOM 1088 N N . LEU A 1 140 ? -26.286 12.040 -10.079 1.00 22.85 662 LEU A N 1
ATOM 1089 C CA . LEU A 1 140 ? -26.006 12.595 -11.399 1.00 21.21 662 LEU A CA 1
ATOM 1090 C C . LEU A 1 140 ? -24.554 12.907 -11.656 1.00 23.12 662 LEU A C 1
ATOM 1091 O O . LEU A 1 140 ? -24.209 13.351 -12.749 1.00 22.91 662 LEU A O 1
ATOM 1096 N N . GLN A 1 141 ? -23.711 12.700 -10.645 1.00 19.49 663 GLN A N 1
ATOM 1097 C CA . GLN A 1 141 ? -22.273 13.002 -10.749 1.00 20.29 663 GLN A CA 1
ATOM 1098 C C . GLN A 1 141 ? -22.007 14.401 -11.292 1.00 22.54 663 GLN A C 1
ATOM 1099 O O . GLN A 1 141 ? -21.269 14.589 -12.251 1.00 21.92 663 GLN A O 1
ATOM 1105 N N . VAL A 1 142 ? -22.654 15.379 -10.671 1.00 16.48 664 VAL A N 1
ATOM 1106 C CA . VAL A 1 142 ? -22.549 16.778 -11.073 1.00 14.80 664 VAL A CA 1
ATOM 1107 C C . VAL A 1 142 ? -21.128 17.258 -10.917 1.00 21.25 664 VAL A C 1
ATOM 1108 O O . VAL A 1 142 ? -20.483 16.991 -9.900 1.00 19.88 664 VAL A O 1
ATOM 1112 N N . SER A 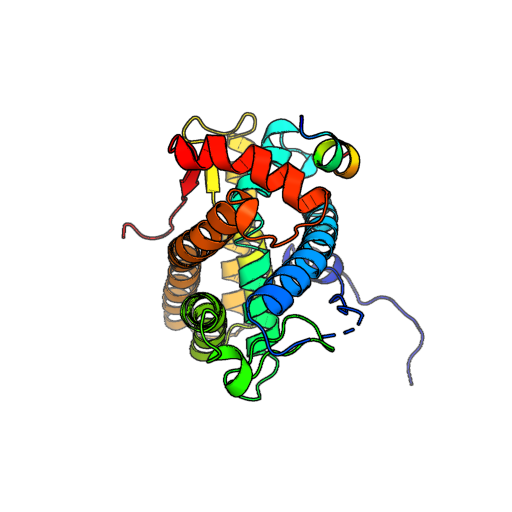1 143 ? -20.656 17.978 -11.934 1.00 19.41 665 SER A N 1
ATOM 1113 C CA . SER A 1 143 ? -19.310 18.545 -11.957 1.00 17.99 665 SER A CA 1
ATOM 1114 C C . SER A 1 143 ? -19.305 19.930 -11.268 1.00 20.71 665 SER A C 1
ATOM 1115 O O . SER A 1 143 ? -20.353 20.555 -11.128 1.00 16.42 665 SER A O 1
ATOM 1118 N N . TYR A 1 144 ? -18.136 20.426 -10.851 1.00 16.73 666 TYR A N 1
ATOM 1119 C CA . TYR A 1 144 ? -18.084 21.727 -10.168 1.00 16.80 666 TYR A CA 1
ATOM 1120 C C . TYR A 1 144 ? -18.599 22.848 -11.077 1.00 21.47 666 TYR A C 1
ATOM 1121 O O . TYR A 1 144 ? -19.298 23.743 -10.622 1.00 20.40 666 TYR A O 1
ATOM 1130 N N . GLU A 1 145 ? -18.242 22.806 -12.358 1.00 17.84 667 GLU A N 1
ATOM 1131 C CA . GLU A 1 145 ? -18.704 23.848 -13.296 1.00 17.85 667 GLU A CA 1
ATOM 1132 C C . GLU A 1 145 ? -20.229 23.826 -13.468 1.00 21.85 667 GLU A C 1
ATOM 1133 O O . GLU A 1 145 ? -20.882 24.871 -13.478 1.00 21.43 667 GLU A O 1
ATOM 1139 N N . GLU A 1 146 ? -20.797 22.631 -13.573 1.00 17.08 668 GLU A N 1
ATOM 1140 C CA . GLU A 1 146 ? -22.248 22.508 -13.692 1.00 16.83 668 GLU A CA 1
ATOM 1141 C C . GLU A 1 146 ? -22.936 23.066 -12.443 1.00 21.41 668 GLU A C 1
ATOM 1142 O O . GLU A 1 146 ? -23.921 23.787 -12.548 1.00 17.20 668 GLU A O 1
ATOM 1148 N N . TYR A 1 147 ? -22.378 22.737 -11.271 1.00 17.30 669 TYR A N 1
ATOM 1149 C CA . TYR A 1 147 ? -22.877 23.179 -9.982 1.00 16.18 669 TYR A CA 1
ATOM 1150 C C . TYR A 1 147 ? -22.867 24.702 -9.886 1.00 19.86 669 TYR A C 1
ATOM 1151 O O . TYR A 1 147 ? -23.860 25.282 -9.477 1.00 18.00 669 TYR A O 1
ATOM 1160 N N . LEU A 1 148 ? -21.783 25.358 -10.315 1.00 15.96 670 LEU A N 1
ATOM 1161 C CA . LEU A 1 148 ? -21.719 26.816 -10.244 1.00 16.69 670 LEU A CA 1
ATOM 1162 C C . LEU A 1 148 ? -22.800 27.467 -11.116 1.00 19.15 670 LEU A C 1
ATOM 1163 O O . LEU A 1 148 ? -23.388 28.499 -10.751 1.00 17.41 670 LEU A O 1
ATOM 1168 N N . CYS A 1 149 ? -23.056 26.862 -12.278 1.00 16.36 671 CYS A N 1
ATOM 1169 C CA . CYS A 1 149 ? -24.058 27.401 -13.206 1.00 14.93 671 CYS A CA 1
ATOM 1170 C C . CYS A 1 149 ? -25.451 27.212 -12.632 1.00 17.28 671 CYS A C 1
ATOM 1171 O O . CYS A 1 149 ? -26.289 28.095 -12.676 1.00 15.25 671 CYS A O 1
ATOM 1174 N N . MET A 1 150 ? -25.702 26.023 -12.115 1.00 14.72 672 MET A N 1
ATOM 1175 C CA . MET A 1 150 ? -27.009 25.716 -11.520 1.00 14.00 672 MET A CA 1
ATOM 1176 C C . MET A 1 150 ? -27.282 26.619 -10.307 1.00 16.64 672 MET A C 1
ATOM 1177 O O . MET A 1 150 ? -28.421 27.091 -10.107 1.00 16.98 672 MET A O 1
ATOM 1182 N N . LYS A 1 151 ? -26.246 26.850 -9.487 1.00 12.51 673 LYS A N 1
ATOM 1183 C CA . LYS A 1 151 ? -26.408 27.667 -8.286 1.00 12.92 673 LYS A CA 1
ATOM 1184 C C . LYS A 1 151 ? -26.802 29.109 -8.654 1.00 18.01 673 LYS A C 1
ATOM 1185 O O . LYS A 1 151 ? -27.671 29.720 -8.022 1.00 17.30 673 LYS A O 1
ATOM 1191 N N . THR A 1 152 ? -26.207 29.624 -9.727 1.00 13.37 674 THR A N 1
ATOM 1192 C CA . THR A 1 152 ? -26.547 30.954 -10.233 1.00 13.71 674 THR A CA 1
ATOM 1193 C C . THR A 1 152 ? -28.004 30.950 -10.695 1.00 16.90 674 THR A C 1
ATOM 1194 O O . THR A 1 152 ? -28.739 31.903 -10.484 1.00 16.61 674 THR A O 1
ATOM 1198 N N . LEU A 1 153 ? -28.414 29.874 -11.345 1.00 13.40 675 LEU A N 1
ATOM 1199 C CA . LEU A 1 153 ? -29.787 29.782 -11.803 1.00 14.34 675 LEU A CA 1
ATOM 1200 C C . LEU A 1 153 ? -30.809 29.782 -10.655 1.00 17.57 675 LEU A C 1
ATOM 1201 O O . LEU A 1 153 ? -31.916 30.314 -10.788 1.00 16.13 675 LEU A O 1
ATOM 1206 N N . LEU A 1 154 ? -30.439 29.197 -9.522 1.00 13.69 676 LEU A N 1
ATOM 1207 C CA . LEU A 1 154 ? -31.331 29.207 -8.361 1.00 14.96 676 LEU A CA 1
ATOM 1208 C C . LEU A 1 154 ? -31.582 30.653 -7.888 1.00 20.37 676 LEU A C 1
ATOM 1209 O O . LEU A 1 154 ? -32.696 31.009 -7.518 1.00 19.40 676 LEU A O 1
ATOM 1214 N N . LEU A 1 155 ? -30.549 31.491 -7.916 1.00 15.53 677 LEU A N 1
ATOM 1215 C CA . LEU A 1 155 ? -30.728 32.921 -7.575 1.00 14.77 677 LEU A CA 1
ATOM 1216 C C . LEU A 1 155 ? -31.740 33.593 -8.521 1.00 19.90 677 LEU A C 1
ATOM 1217 O O . LEU A 1 155 ? -32.381 34.575 -8.178 1.00 20.83 677 LEU A O 1
ATOM 1222 N N . LEU A 1 156 ? -31.890 33.057 -9.729 1.00 19.46 678 LEU A N 1
ATOM 1223 C CA . LEU A 1 156 ? -32.805 33.616 -10.736 1.00 17.46 678 LEU A CA 1
ATOM 1224 C C . LEU A 1 156 ? -34.017 32.709 -10.995 1.00 21.36 678 LEU A C 1
ATOM 1225 O O . LEU A 1 156 ? -34.580 32.726 -12.080 1.00 19.71 678 LEU A O 1
ATOM 1230 N N A SER A 1 157 ? -34.407 31.910 -10.012 0.50 19.08 679 SER A N 1
ATOM 1231 N N B SER A 1 157 ? -34.406 31.898 -10.021 0.50 17.82 679 SER A N 1
ATOM 1232 C CA A SER A 1 157 ? -35.500 30.953 -10.221 0.50 18.69 679 SER A CA 1
ATOM 1233 C CA B SER A 1 157 ? -35.524 30.979 -10.258 0.50 16.81 679 SER A CA 1
ATOM 1234 C C A SER A 1 157 ? -36.860 31.260 -9.604 0.50 22.23 679 SER A C 1
ATOM 1235 C C B SER A 1 157 ? -36.855 31.222 -9.563 0.50 21.28 679 SER A C 1
ATOM 1236 O O A SER A 1 157 ? -37.840 30.583 -9.915 0.50 21.62 679 SER A O 1
ATOM 1237 O O B SER A 1 157 ? -37.824 30.511 -9.828 0.50 20.53 679 SER A O 1
ATOM 1242 N N . SER A 1 158 ? -36.922 32.230 -8.699 1.00 19.92 680 SER A N 1
ATOM 1243 C CA . SER A 1 158 ? -38.201 32.574 -8.025 1.00 21.70 680 SER A CA 1
ATOM 1244 C C . SER A 1 158 ? -38.424 34.074 -8.150 1.00 28.06 680 SER A C 1
ATOM 1245 O O . SER A 1 158 ? -37.586 34.869 -7.679 1.00 28.35 680 SER A O 1
ATOM 1248 N N . VAL A 1 159 ? -39.524 34.452 -8.800 1.00 24.89 681 VAL A N 1
ATOM 1249 C CA . VAL A 1 159 ? -39.837 35.864 -9.086 1.00 24.92 681 VAL A CA 1
ATOM 1250 C C . VAL A 1 159 ? -41.213 36.321 -8.578 1.00 27.17 681 VAL A C 1
ATOM 1251 O O . VAL A 1 159 ? -42.100 35.507 -8.362 1.00 25.17 681 VAL A O 1
ATOM 1255 N N . PRO A 1 160 ? -41.427 37.641 -8.490 1.00 26.58 682 PRO A N 1
ATOM 1256 C CA . PRO A 1 160 ? -42.759 38.081 -8.020 1.00 25.92 682 PRO A CA 1
ATOM 1257 C C . PRO A 1 160 ? -43.749 37.811 -9.113 1.00 31.20 682 PRO A C 1
ATOM 1258 O O . PRO A 1 160 ? -43.425 37.921 -10.278 1.00 31.65 682 PRO A O 1
ATOM 1262 N N . LYS A 1 161 ? -44.933 37.363 -8.743 1.00 29.05 683 LYS A N 1
ATOM 1263 C CA . LYS A 1 161 ? -45.960 37.029 -9.722 1.00 29.93 683 LYS A CA 1
ATOM 1264 C C . LYS A 1 161 ? -46.244 38.162 -10.723 1.00 35.82 683 LYS A C 1
ATOM 1265 O O . LYS A 1 161 ? -46.634 37.901 -11.853 1.00 35.24 683 LYS A O 1
ATOM 1271 N N . GLU A 1 162 ? -46.116 39.406 -10.265 1.00 34.61 684 GLU A N 1
ATOM 1272 C CA . GLU A 1 162 ? -46.421 40.601 -11.063 1.00 34.94 684 GLU A CA 1
ATOM 1273 C C . GLU A 1 162 ? -45.264 41.042 -11.982 1.00 42.43 684 GLU A C 1
ATOM 1274 O O . GLU A 1 162 ? -45.406 41.993 -12.777 1.00 42.90 684 GLU A O 1
ATOM 1280 N N . GLY A 1 163 ? -44.118 40.371 -11.846 1.00 35.96 685 GLY A N 1
ATOM 1281 C CA . GLY A 1 163 ? -42.942 40.654 -12.636 1.00 33.04 685 GLY A CA 1
ATOM 1282 C C . GLY A 1 163 ? -41.984 41.604 -11.953 1.00 35.26 685 GLY A C 1
ATOM 1283 O O . GLY A 1 163 ? -42.358 42.347 -11.036 1.00 34.73 685 GLY A O 1
ATOM 1284 N N . LEU A 1 164 ? -40.735 41.581 -12.418 1.00 30.79 686 LEU A N 1
ATOM 1285 C CA . LEU A 1 164 ? -39.685 42.439 -11.898 1.00 29.70 686 LEU A CA 1
ATOM 1286 C C . LEU A 1 164 ? -39.771 43.822 -12.578 1.00 32.07 686 LEU A C 1
ATOM 1287 O O . LEU A 1 164 ? -40.406 43.983 -13.618 1.00 30.60 686 LEU A O 1
ATOM 1292 N N . LYS A 1 165 ? -39.142 44.808 -11.964 1.00 28.91 687 LYS A N 1
ATOM 1293 C CA . LYS A 1 165 ? -39.094 46.153 -12.510 1.00 29.85 687 LYS A CA 1
ATOM 1294 C C . LYS A 1 165 ? -38.149 46.124 -13.732 1.00 34.86 687 LYS A C 1
ATOM 1295 O O . LYS A 1 165 ? -38.440 46.711 -14.776 1.00 34.18 687 LYS A O 1
ATOM 1301 N N . SER A 1 166 ? -37.079 45.337 -13.625 1.00 31.06 688 SER A N 1
ATOM 1302 C CA . SER A 1 166 ? -36.138 45.150 -14.735 1.00 30.00 688 SER A CA 1
ATOM 1303 C C . SER A 1 166 ? -36.356 43.801 -15.425 1.00 32.24 688 SER A C 1
ATOM 1304 O O . SER A 1 166 ? -35.410 43.048 -15.618 1.00 30.29 688 SER A O 1
ATOM 1307 N N . GLN A 1 167 ? -37.588 43.511 -15.814 1.00 30.64 689 GLN A N 1
ATOM 1308 C CA . GLN A 1 167 ? -37.923 42.225 -16.413 1.00 32.05 689 GLN A CA 1
ATOM 1309 C C . GLN A 1 167 ? -37.127 41.763 -17.648 1.00 37.67 689 GLN A C 1
ATOM 1310 O O . GLN A 1 167 ? -36.756 40.593 -17.750 1.00 35.66 689 GLN A O 1
ATOM 1316 N N . GLU A 1 168 ? -36.951 42.654 -18.620 1.00 35.64 690 GLU A N 1
ATOM 1317 C CA . GLU A 1 168 ? -36.248 42.312 -19.859 1.00 35.28 690 GLU A CA 1
ATOM 1318 C C . GLU A 1 168 ? -34.787 41.960 -19.574 1.00 35.37 690 GLU A C 1
ATOM 1319 O O . GLU A 1 168 ? -34.242 41.005 -20.127 1.00 35.71 690 GLU A O 1
ATOM 1325 N N . LEU A 1 169 ? -34.146 42.751 -18.725 1.00 28.65 691 LEU A N 1
ATOM 1326 C CA . LEU A 1 169 ? -32.748 42.489 -18.388 1.00 27.63 691 LEU A CA 1
ATOM 1327 C C . LEU A 1 169 ? -32.659 41.135 -17.645 1.00 30.22 691 LEU A C 1
ATOM 1328 O O . LEU A 1 169 ? -31.802 40.286 -17.944 1.00 28.63 691 LEU A O 1
ATOM 1333 N N . PHE A 1 170 ? -33.583 40.914 -16.715 1.00 24.07 692 PHE A N 1
ATOM 1334 C CA . PHE A 1 170 ? -33.575 39.674 -15.958 1.00 22.77 692 PHE A CA 1
ATOM 1335 C C . PHE A 1 170 ? -33.667 38.490 -16.893 1.00 26.14 692 PHE A C 1
ATOM 1336 O O . PHE A 1 170 ? -32.896 37.540 -16.778 1.00 26.71 692 PHE A O 1
ATOM 1344 N N . ASP A 1 171 ? -34.602 38.546 -17.836 1.00 24.34 693 ASP A N 1
ATOM 1345 C CA . ASP A 1 171 ? -34.766 37.474 -18.800 1.00 23.69 693 ASP A CA 1
ATOM 1346 C C . ASP A 1 171 ? -33.462 37.207 -19.589 1.00 28.18 693 ASP A C 1
ATOM 1347 O O . ASP A 1 171 ? -33.095 36.049 -19.818 1.00 25.30 693 ASP A O 1
ATOM 1352 N N . GLU A 1 172 ? -32.793 38.277 -20.021 1.00 25.57 694 GLU A N 1
ATOM 1353 C CA . GLU A 1 172 ? -31.526 38.138 -20.742 1.00 25.28 694 GLU A CA 1
ATOM 1354 C C . GLU A 1 172 ? -30.460 37.473 -19.877 1.00 26.78 694 GLU A C 1
ATOM 1355 O O . GLU A 1 172 ? -29.766 36.571 -20.343 1.00 26.44 694 GLU A O 1
ATOM 1361 N N . ILE A 1 173 ? -30.325 37.936 -18.638 1.00 21.92 695 ILE A N 1
ATOM 1362 C CA . ILE A 1 173 ? -29.342 37.401 -17.696 1.00 22.27 695 ILE A CA 1
ATOM 1363 C C . ILE A 1 173 ? -29.611 35.928 -17.448 1.00 25.27 695 ILE A C 1
ATOM 1364 O O . ILE A 1 173 ? -28.703 35.088 -17.525 1.00 22.59 695 ILE A O 1
ATOM 1369 N N . ARG A 1 174 ? -30.887 35.599 -17.249 1.00 22.59 696 ARG A N 1
ATOM 1370 C CA . ARG A 1 174 ? -31.236 34.218 -16.979 1.00 23.92 696 ARG A CA 1
ATOM 1371 C C . ARG A 1 174 ? -30.837 33.321 -18.161 1.00 27.18 696 ARG A C 1
ATOM 1372 O O . ARG A 1 174 ? -30.233 32.257 -17.975 1.00 22.98 696 ARG A O 1
ATOM 1380 N N . MET A 1 175 ? -31.141 33.770 -19.379 1.00 25.13 697 MET A N 1
ATOM 1381 C CA . MET A 1 175 ? -30.802 33.002 -20.569 1.00 26.19 697 MET A CA 1
ATOM 1382 C C . MET A 1 175 ? -29.296 32.805 -20.712 1.00 22.77 697 MET A C 1
ATOM 1383 O O . MET A 1 175 ? -28.816 31.759 -21.129 1.00 20.73 697 MET A O 1
ATOM 1388 N N . THR A 1 176 ? -28.549 33.803 -20.289 1.00 18.57 698 THR A N 1
ATOM 1389 C CA . THR A 1 176 ? -27.079 33.737 -20.322 1.00 19.45 698 THR A CA 1
ATOM 1390 C C . THR A 1 176 ? -26.558 32.520 -19.479 1.00 21.10 698 THR A C 1
ATOM 1391 O O . THR A 1 176 ? -25.664 31.776 -19.911 1.00 17.72 698 THR A O 1
ATOM 1395 N N . TYR A 1 177 ? -27.158 32.288 -18.302 1.00 18.52 699 TYR A N 1
ATOM 1396 C CA . TYR A 1 177 ? -26.713 31.189 -17.420 1.00 18.08 699 TYR A CA 1
ATOM 1397 C C . TYR A 1 177 ? -27.315 29.840 -17.791 1.00 19.22 699 TYR A C 1
ATOM 1398 O O . TYR A 1 177 ? -26.768 28.800 -17.478 1.00 19.74 699 TYR A O 1
ATOM 1407 N N . ILE A 1 178 ? -28.450 29.863 -18.468 1.00 15.44 700 ILE A N 1
ATOM 1408 C CA . ILE A 1 178 ? -29.003 28.631 -18.996 1.00 15.58 700 ILE A CA 1
ATOM 1409 C C . ILE A 1 178 ? -28.035 28.088 -20.077 1.00 18.18 700 ILE A C 1
ATOM 1410 O O . ILE A 1 178 ? -27.724 26.912 -20.144 1.00 17.65 700 ILE A O 1
ATOM 1415 N N . LYS A 1 179 ? -27.567 28.972 -20.940 1.00 15.80 701 LYS A N 1
ATOM 1416 C CA . LYS A 1 179 ? -26.608 28.600 -21.965 1.00 15.42 701 LYS A CA 1
ATOM 1417 C C . LYS A 1 179 ? -25.315 28.162 -21.314 1.00 19.42 701 LYS A C 1
ATOM 1418 O O . LYS A 1 179 ? -24.725 27.169 -21.723 1.00 19.61 701 LYS A O 1
ATOM 1424 N N . GLU A 1 180 ? -24.865 28.886 -20.298 1.00 17.90 702 GLU A N 1
ATOM 1425 C CA . GLU A 1 180 ? -23.597 28.501 -19.609 1.00 16.49 702 GLU A CA 1
ATOM 1426 C C . GLU A 1 180 ? -23.686 27.092 -19.003 1.00 18.44 702 GLU A C 1
ATOM 1427 O O . GLU A 1 180 ? -22.722 26.310 -19.059 1.00 16.93 702 GLU A O 1
ATOM 1433 N N . LEU A 1 181 ? -24.855 26.751 -18.452 1.00 16.26 703 LEU A N 1
ATOM 1434 C CA . LEU A 1 181 ? -25.051 25.395 -17.932 1.00 16.75 703 LEU A CA 1
ATOM 1435 C C . LEU A 1 181 ? -24.888 24.397 -19.122 1.00 20.35 703 LEU A C 1
ATOM 1436 O O . LEU A 1 181 ? -24.228 23.349 -19.011 1.00 18.23 703 LEU A O 1
ATOM 1441 N N . GLY A 1 182 ? -25.463 24.748 -20.266 1.00 19.05 704 GLY A N 1
ATOM 1442 C CA . GLY A 1 182 ? -25.348 23.944 -21.478 1.00 19.11 704 GLY A CA 1
ATOM 1443 C C . GLY A 1 182 ? -23.885 23.777 -21.900 1.00 21.20 704 GLY A C 1
ATOM 1444 O O . GLY A 1 182 ? -23.463 22.671 -22.235 1.00 19.34 704 GLY A O 1
ATOM 1445 N N . LYS A 1 183 ? -23.097 24.847 -21.814 1.00 18.97 705 LYS A N 1
ATOM 1446 C CA . LYS A 1 183 ? -21.661 24.764 -22.137 1.00 20.58 705 LYS A CA 1
ATOM 1447 C C . LYS A 1 183 ? -20.907 23.888 -21.146 1.00 23.95 705 LYS A C 1
ATOM 1448 O O . LYS A 1 183 ? -20.009 23.144 -21.541 1.00 21.10 705 LYS A O 1
ATOM 1454 N N . ALA A 1 184 ? -21.294 23.926 -19.866 1.00 22.38 706 ALA A N 1
ATOM 1455 C CA . ALA A 1 184 ? -20.620 23.088 -18.844 1.00 20.99 706 ALA A CA 1
ATOM 1456 C C . ALA A 1 184 ? -20.884 21.620 -19.088 1.00 22.55 706 ALA A C 1
ATOM 1457 O O . ALA A 1 184 ? -20.022 20.767 -18.878 1.00 21.94 706 ALA A O 1
ATOM 1459 N N . ILE A 1 185 ? -22.085 21.318 -19.543 1.00 19.55 707 ILE A N 1
ATOM 1460 C CA . ILE A 1 185 ? -22.432 19.938 -19.862 1.00 19.60 707 ILE A CA 1
ATOM 1461 C C . ILE A 1 185 ? -21.649 19.465 -21.092 1.00 26.89 707 ILE A C 1
ATOM 1462 O O . ILE A 1 185 ? -21.117 18.365 -21.104 1.00 27.16 707 ILE A O 1
ATOM 1467 N N . VAL A 1 186 ? -21.653 20.279 -22.148 1.00 24.88 708 VAL A N 1
ATOM 1468 C CA . VAL A 1 186 ? -20.980 19.932 -23.402 1.00 27.27 708 VAL A CA 1
ATOM 1469 C C . VAL A 1 186 ? -19.491 19.635 -23.150 1.00 33.97 708 VAL A C 1
ATOM 1470 O O . VAL A 1 186 ? -18.889 18.747 -23.800 1.00 32.43 708 VAL A O 1
ATOM 1474 N N . LYS A 1 187 ? -18.902 20.422 -22.244 1.00 30.24 709 LYS A N 1
ATOM 1475 C CA . LYS A 1 187 ? -17.485 20.313 -21.906 1.00 32.19 709 LYS A CA 1
ATOM 1476 C C . LYS A 1 187 ? -17.081 18.944 -21.374 1.00 37.26 709 LYS A C 1
ATOM 1477 O O . LYS A 1 187 ? -15.934 18.563 -21.477 1.00 38.89 709 LYS A O 1
ATOM 1483 N N . ARG A 1 188 ? -18.021 18.203 -20.810 1.00 34.09 710 ARG A N 1
ATOM 1484 C CA . ARG A 1 188 ? -17.741 16.852 -20.329 1.00 34.66 710 ARG A CA 1
ATOM 1485 C C . ARG A 1 188 ? -17.450 15.855 -21.478 1.00 40.22 710 ARG A C 1
ATOM 1486 O O . ARG A 1 188 ? -17.238 14.659 -21.241 1.00 40.60 710 ARG A O 1
ATOM 1494 N N . GLU A 1 189 ? -17.551 16.329 -22.712 1.00 37.62 711 GLU A N 1
ATOM 1495 C CA . GLU A 1 189 ? -17.277 15.511 -23.895 1.00 37.96 711 GLU A CA 1
ATOM 1496 C C . GLU A 1 189 ? -18.146 14.285 -24.179 1.00 40.72 711 GLU A C 1
ATOM 1497 O O . GLU A 1 189 ? -17.677 13.303 -24.760 1.00 42.38 711 GLU A O 1
ATOM 1503 N N . GLY A 1 190 ? -19.420 14.345 -23.820 1.00 33.40 712 GLY A N 1
ATOM 1504 C CA . GLY A 1 190 ? -20.341 13.281 -24.179 1.00 31.53 712 GLY A CA 1
ATOM 1505 C C . GLY A 1 190 ? -20.794 13.541 -25.615 1.00 29.30 712 GLY A C 1
ATOM 1506 O O . GLY A 1 190 ? -20.457 14.571 -26.216 1.00 27.53 712 GLY A O 1
ATOM 1507 N N . ASN A 1 191 ? -21.570 12.630 -26.182 1.00 23.95 713 ASN A N 1
ATOM 1508 C CA . ASN A 1 191 ? -22.052 12.855 -27.548 1.00 25.06 713 ASN A CA 1
ATOM 1509 C C . ASN A 1 191 ? -23.318 13.718 -27.510 1.00 28.54 713 ASN A C 1
ATOM 1510 O O . ASN A 1 191 ? -23.817 14.040 -26.437 1.00 28.85 713 ASN A O 1
ATOM 1515 N N . SER A 1 192 ? -23.833 14.081 -28.679 1.00 24.45 714 SER A N 1
ATOM 1516 C CA . SER A 1 192 ? -25.026 14.936 -28.767 1.00 23.76 714 SER A CA 1
ATOM 1517 C C . SER A 1 192 ? -26.198 14.420 -27.958 1.00 25.97 714 SER A C 1
ATOM 1518 O O . SER A 1 192 ? -26.912 15.195 -27.317 1.00 24.09 714 SER A O 1
ATOM 1521 N N . SER A 1 193 ? -26.450 13.121 -28.074 1.00 21.19 715 SER A N 1
ATOM 1522 C CA . SER A 1 193 ? -27.566 12.496 -27.377 1.00 21.52 715 SER A CA 1
ATOM 1523 C C . SER A 1 193 ? -27.431 12.562 -25.840 1.00 26.94 715 SER A C 1
ATOM 1524 O O . SER A 1 193 ? -28.404 12.855 -25.126 1.00 26.72 715 SER A O 1
ATOM 1527 N N . GLN A 1 194 ? -26.210 12.351 -25.343 1.00 23.40 716 GLN A N 1
ATOM 1528 C CA . GLN A 1 194 ? -25.915 12.455 -23.920 1.00 22.87 716 GLN A CA 1
ATOM 1529 C C . GLN A 1 194 ? -26.054 13.895 -23.428 1.00 24.41 716 GLN A C 1
ATOM 1530 O O . GLN A 1 194 ? -26.509 14.124 -22.311 1.00 21.52 716 GLN A O 1
ATOM 1536 N N . ASN A 1 195 ? -25.694 14.856 -24.280 1.00 21.05 717 ASN A N 1
ATOM 1537 C CA . ASN A 1 195 ? -25.828 16.271 -23.948 1.00 20.01 717 ASN A CA 1
ATOM 1538 C C . ASN A 1 195 ? -27.292 16.680 -23.754 1.00 23.74 717 ASN A C 1
ATOM 1539 O O . ASN A 1 195 ? -27.639 17.353 -22.782 1.00 22.66 717 ASN A O 1
ATOM 1544 N N . TRP A 1 196 ? -28.155 16.207 -24.648 1.00 19.81 718 TRP A N 1
ATOM 1545 C CA . TRP A 1 196 ? -29.602 16.470 -24.583 1.00 19.22 718 TRP A CA 1
ATOM 1546 C C . TRP A 1 196 ? -30.179 15.844 -23.321 1.00 21.73 718 TRP A C 1
ATOM 1547 O O . TRP A 1 196 ? -30.955 16.468 -22.594 1.00 19.05 718 TRP A O 1
ATOM 1558 N N . GLN A 1 197 ? -29.822 14.588 -23.069 1.00 17.44 719 GLN A N 1
ATOM 1559 C CA . GLN A 1 197 ? -30.333 13.904 -21.901 1.00 17.47 719 GLN A CA 1
ATOM 1560 C C . GLN A 1 197 ? -29.871 14.613 -20.608 1.00 20.94 719 GLN A C 1
ATOM 1561 O O . GLN A 1 197 ? -30.626 14.749 -19.649 1.00 19.06 719 GLN A O 1
ATOM 1567 N N . ARG A 1 198 ? -28.602 14.976 -20.556 1.00 18.98 720 ARG A N 1
ATOM 1568 C CA . ARG A 1 198 ? -28.068 15.609 -19.366 1.00 19.06 720 ARG A CA 1
ATOM 1569 C C . ARG A 1 198 ? -28.711 16.967 -19.115 1.00 19.72 720 ARG A C 1
ATOM 1570 O O . ARG A 1 198 ? -28.935 17.344 -17.966 1.00 18.82 720 ARG A O 1
ATOM 1578 N N . PHE A 1 199 ? -28.967 17.736 -20.171 1.00 17.80 721 PHE A N 1
ATOM 1579 C CA . PHE A 1 199 ? -29.608 19.033 -19.954 1.00 16.77 721 PHE A CA 1
ATOM 1580 C C . PHE A 1 199 ? -30.981 18.783 -19.339 1.00 20.03 721 PHE A C 1
ATOM 1581 O O . PHE A 1 199 ? -31.417 19.502 -18.436 1.00 17.51 721 PHE A O 1
ATOM 1589 N N . TYR A 1 200 ? -31.647 17.736 -19.817 1.00 18.48 722 TYR A N 1
ATOM 1590 C CA . TYR A 1 200 ? -32.959 17.370 -19.289 1.00 18.67 722 TYR A CA 1
ATOM 1591 C C . TYR A 1 200 ? -32.835 17.043 -17.800 1.00 18.32 722 TYR A C 1
ATOM 1592 O O . TYR A 1 200 ? -33.616 17.494 -16.974 1.00 16.11 722 TYR A O 1
ATOM 1601 N N . GLN A 1 201 ? -31.888 16.184 -17.474 1.00 17.05 723 GLN A N 1
ATOM 1602 C CA . GLN A 1 201 ? -31.684 15.748 -16.095 1.00 17.84 723 GLN A CA 1
ATOM 1603 C C . GLN A 1 201 ? -31.336 16.888 -15.119 1.00 19.24 723 GLN A C 1
ATOM 1604 O O . GLN A 1 201 ? -31.831 16.916 -13.987 1.00 16.99 723 GLN A O 1
ATOM 1610 N N . LEU A 1 202 ? -30.432 17.774 -15.515 1.00 14.60 724 LEU A N 1
ATOM 1611 C CA . LEU A 1 202 ? -30.004 18.841 -14.608 1.00 15.22 724 LEU A CA 1
ATOM 1612 C C . LEU A 1 202 ? -31.115 19.889 -14.424 1.00 18.97 724 LEU A C 1
ATOM 1613 O O . LEU A 1 202 ? -31.247 20.468 -13.347 1.00 16.64 724 LEU A O 1
ATOM 1618 N N . THR A 1 203 ? -31.898 20.147 -15.479 1.00 16.55 725 THR A N 1
ATOM 1619 C CA . THR A 1 203 ? -33.009 21.108 -15.375 1.00 16.54 725 THR A CA 1
ATOM 1620 C C . THR A 1 203 ? -34.145 20.492 -14.530 1.00 18.82 725 THR A C 1
ATOM 1621 O O . THR A 1 203 ? -34.860 21.211 -13.841 1.00 18.57 725 THR A O 1
ATOM 1625 N N . LYS A 1 204 ? -34.293 19.167 -14.571 1.00 17.86 726 LYS A N 1
ATOM 1626 C CA . LYS A 1 204 ? -35.280 18.471 -13.727 1.00 18.85 726 LYS A CA 1
ATOM 1627 C C . LYS A 1 204 ? -34.858 18.642 -12.252 1.00 22.35 726 LYS A C 1
ATOM 1628 O O . LYS A 1 204 ? -35.694 18.851 -11.378 1.00 22.17 726 LYS A O 1
ATOM 1634 N N . LEU A 1 205 ? -33.564 18.451 -11.989 1.00 20.68 727 LEU A N 1
ATOM 1635 C CA . LEU A 1 205 ? -32.994 18.644 -10.656 1.00 20.64 727 LEU A CA 1
ATOM 1636 C C . LEU A 1 205 ? -33.217 20.091 -10.206 1.00 21.17 727 LEU A C 1
ATOM 1637 O O . LEU A 1 205 ? -33.622 20.308 -9.069 1.00 18.23 727 LEU A O 1
ATOM 1642 N N . LEU A 1 206 ? -32.963 21.082 -11.081 1.00 16.07 728 LEU A N 1
ATOM 1643 C CA . LEU A 1 206 ? -33.265 22.477 -10.702 1.00 15.57 728 LEU A CA 1
ATOM 1644 C C . LEU A 1 206 ? -34.738 22.653 -10.286 1.00 18.28 728 LEU A C 1
ATOM 1645 O O . LEU A 1 206 ? -35.059 23.264 -9.252 1.00 17.16 728 LEU A O 1
ATOM 1650 N N . ASP A 1 207 ? -35.639 22.125 -11.109 1.00 16.34 729 ASP A N 1
ATOM 1651 C CA . ASP A 1 207 ? -37.071 22.217 -10.803 1.00 15.99 729 ASP A CA 1
ATOM 1652 C C . ASP A 1 207 ? -37.361 21.568 -9.445 1.00 20.31 729 ASP A C 1
ATOM 1653 O O . ASP A 1 207 ? -38.171 22.068 -8.664 1.00 19.73 729 ASP A O 1
ATOM 1658 N N . SER A 1 208 ? -36.732 20.426 -9.171 1.00 18.03 730 SER A N 1
ATOM 1659 C CA . SER A 1 208 ? -37.006 19.728 -7.927 1.00 18.19 730 SER A CA 1
ATOM 1660 C C . SER A 1 208 ? -36.532 20.499 -6.700 1.00 22.05 730 SER A C 1
ATOM 1661 O O . SER A 1 208 ? -36.995 20.241 -5.598 1.00 20.52 730 SER A O 1
ATOM 1664 N N . MET A 1 209 ? -35.669 21.501 -6.898 1.00 18.30 731 MET A N 1
ATOM 1665 C CA . MET A 1 209 ? -35.213 22.323 -5.790 1.00 16.75 731 MET A CA 1
ATOM 1666 C C . MET A 1 209 ? -36.353 23.156 -5.219 1.00 20.98 731 MET A C 1
ATOM 1667 O O . MET A 1 209 ? -36.349 23.438 -4.018 1.00 18.15 731 MET A O 1
ATOM 1672 N N . HIS A 1 210 ? -37.369 23.467 -6.040 1.00 18.42 732 HIS A N 1
ATOM 1673 C CA . HIS A 1 210 ? -38.504 24.256 -5.555 1.00 17.89 732 HIS A CA 1
ATOM 1674 C C . HIS A 1 210 ? -39.265 23.477 -4.447 1.00 22.01 732 HIS A C 1
ATOM 1675 O O . HIS A 1 210 ? -39.678 24.042 -3.453 1.00 20.59 732 HIS A O 1
ATOM 1682 N N . ASP A 1 211 ? -39.457 22.187 -4.646 1.00 19.31 733 ASP A N 1
ATOM 1683 C CA . ASP A 1 211 ? -40.157 21.346 -3.656 1.00 21.00 733 ASP A CA 1
ATOM 1684 C C . ASP A 1 211 ? -39.348 21.165 -2.389 1.00 26.43 733 ASP A C 1
ATOM 1685 O O . ASP A 1 211 ? -39.901 21.173 -1.282 1.00 23.25 733 ASP A O 1
ATOM 1690 N N . VAL A 1 212 ? -38.036 20.976 -2.563 1.00 23.69 734 VAL A N 1
ATOM 1691 C CA . VAL A 1 212 ? -37.128 20.839 -1.425 1.00 23.07 734 VAL A CA 1
ATOM 1692 C C . VAL A 1 212 ? -37.239 22.078 -0.566 1.00 24.09 734 VAL A C 1
ATOM 1693 O O . VAL A 1 212 ? -37.422 22.021 0.656 1.00 22.70 734 VAL A O 1
ATOM 1697 N N . VAL A 1 213 ? -37.130 23.219 -1.220 1.00 21.13 735 VAL A N 1
ATOM 1698 C CA . VAL A 1 213 ? -37.171 24.503 -0.540 1.00 20.24 735 VAL A CA 1
ATOM 1699 C C . VAL A 1 213 ? -38.508 24.742 0.169 1.00 20.91 735 VAL A C 1
ATOM 1700 O O . VAL A 1 213 ? -38.534 25.208 1.284 1.00 20.75 735 VAL A O 1
ATOM 1704 N N . GLU A 1 214 ? -39.612 24.340 -0.442 1.00 16.88 736 GLU A N 1
ATOM 1705 C CA . GLU A 1 214 ? -40.917 24.440 0.236 1.00 19.57 736 GLU A CA 1
ATOM 1706 C C . GLU A 1 214 ? -40.897 23.655 1.581 1.00 19.90 736 GLU A C 1
ATOM 1707 O O . GLU A 1 214 ? -41.416 24.110 2.598 1.00 17.94 736 GLU A O 1
ATOM 1713 N N . ASN A 1 215 ? -40.253 22.492 1.590 1.00 16.83 737 ASN A N 1
ATOM 1714 C CA . ASN A 1 215 ? -40.153 21.693 2.827 1.00 17.70 737 ASN A CA 1
ATOM 1715 C C . ASN A 1 215 ? -39.286 22.388 3.871 1.00 20.63 737 ASN A C 1
ATOM 1716 O O . ASN A 1 215 ? -39.649 22.474 5.037 1.00 20.26 737 ASN A O 1
ATOM 1721 N N . LEU A 1 216 ? -38.169 22.963 3.441 1.00 18.29 738 LEU A N 1
ATOM 1722 C CA . LEU A 1 216 ? -37.288 23.680 4.365 1.00 16.68 738 LEU A CA 1
ATOM 1723 C C . LEU A 1 216 ? -37.881 24.987 4.913 1.00 19.06 738 LEU A C 1
ATOM 1724 O O . LEU A 1 216 ? -37.663 25.325 6.079 1.00 20.03 738 LEU A O 1
ATOM 1729 N N . LEU A 1 217 ? -38.559 25.758 4.065 1.00 15.19 739 LEU A N 1
ATOM 1730 C CA . LEU A 1 217 ? -39.081 27.064 4.479 1.00 15.07 739 LEU A CA 1
ATOM 1731 C C . LEU A 1 217 ? -40.192 26.836 5.514 1.00 18.82 739 LEU A C 1
ATOM 1732 O O . LEU A 1 217 ? -40.436 27.666 6.379 1.00 20.05 739 LEU A O 1
ATOM 1737 N N . SER A 1 218 ? -40.888 25.715 5.389 1.00 16.95 740 SER A N 1
ATOM 1738 C CA . SER A 1 218 ? -41.945 25.387 6.345 1.00 17.04 740 SER A CA 1
ATOM 1739 C C . SER A 1 218 ? -41.354 25.344 7.773 1.00 20.94 740 SER A C 1
ATOM 1740 O O . SER A 1 218 ? -41.921 25.927 8.711 1.00 19.11 740 SER A O 1
ATOM 1743 N N . TYR A 1 219 ? -40.210 24.664 7.920 1.00 15.98 741 TYR A N 1
ATOM 1744 C CA . TYR A 1 219 ? -39.490 24.616 9.210 1.00 16.16 741 TYR A CA 1
ATOM 1745 C C . TYR A 1 219 ? -38.938 25.991 9.540 1.00 19.15 741 TYR A C 1
ATOM 1746 O O . TYR A 1 219 ? -39.092 26.498 10.650 1.00 17.96 741 TYR A O 1
ATOM 1755 N N . CYS A 1 220 ? -38.286 26.616 8.565 1.00 17.06 742 CYS A N 1
ATOM 1756 C CA . CYS A 1 220 ? -37.704 27.943 8.801 1.00 16.42 742 CYS A CA 1
ATOM 1757 C C . CYS A 1 220 ? -38.701 28.932 9.385 1.00 19.00 742 CYS A C 1
ATOM 1758 O O . CYS A 1 220 ? -38.461 29.550 10.423 1.00 19.62 742 CYS A O 1
ATOM 1761 N N . PHE A 1 221 ? -39.827 29.074 8.710 1.00 17.42 743 PHE A N 1
ATOM 1762 C CA . PHE A 1 221 ? -40.843 30.038 9.087 1.00 16.64 743 PHE A CA 1
ATOM 1763 C C . PHE A 1 221 ? -41.531 29.715 10.436 1.00 22.79 743 PHE A C 1
ATOM 1764 O O . PHE A 1 221 ? -41.780 30.625 11.233 1.00 22.31 743 PHE A O 1
ATOM 1772 N N . GLN A 1 222 ? -41.871 28.447 10.665 1.00 19.75 744 GLN A N 1
ATOM 1773 C CA . GLN A 1 222 ? -42.539 28.045 11.913 1.00 18.41 744 GLN A CA 1
ATOM 1774 C C . GLN A 1 222 ? -41.619 28.201 13.093 1.00 23.27 744 GLN A C 1
ATOM 1775 O O . GLN A 1 222 ? -42.027 28.750 14.108 1.00 23.04 744 GLN A O 1
ATOM 1781 N N . THR A 1 223 ? -40.359 27.768 12.961 1.00 19.79 745 THR A N 1
ATOM 1782 C CA . THR A 1 223 ? -39.412 27.926 14.070 1.00 18.02 745 THR A CA 1
ATOM 1783 C C . THR A 1 223 ? -39.082 29.387 14.309 1.00 23.40 745 THR A C 1
ATOM 1784 O O . THR A 1 223 ? -38.804 29.775 15.438 1.00 23.41 745 THR A O 1
ATOM 1788 N N . PHE A 1 224 ? -39.099 30.202 13.259 1.00 21.65 746 PHE A N 1
ATOM 1789 C CA . PHE A 1 224 ? -38.816 31.623 13.434 1.00 21.96 746 PHE A CA 1
ATOM 1790 C C . PHE A 1 224 ? -39.980 32.331 14.158 1.00 26.65 746 PHE A C 1
ATOM 1791 O O . PHE A 1 224 ? -39.765 33.158 15.059 1.00 25.54 746 PHE A O 1
ATOM 1799 N N . LEU A 1 225 ? -41.201 32.002 13.748 1.00 23.92 747 LEU A N 1
ATOM 1800 C CA . LEU A 1 225 ? -42.408 32.663 14.269 1.00 25.18 747 LEU A CA 1
ATOM 1801 C C . LEU A 1 225 ? -42.798 32.242 15.707 1.00 32.59 747 LEU A C 1
ATOM 1802 O O . LEU A 1 225 ? -43.206 33.072 16.509 1.00 30.89 747 LEU A O 1
ATOM 1807 N N . ASP A 1 226 ? -42.688 30.954 16.014 1.00 30.65 748 ASP A N 1
ATOM 1808 C CA . ASP A 1 226 ? -43.036 30.462 17.342 1.00 31.32 748 ASP A CA 1
ATOM 1809 C C . ASP A 1 226 ? -41.982 30.857 18.343 1.00 35.88 748 ASP A C 1
ATOM 1810 O O . ASP A 1 226 ? -41.046 30.101 18.608 1.00 34.22 748 ASP A O 1
ATOM 1815 N N . LYS A 1 227 ? -42.111 32.061 18.876 1.00 34.93 749 LYS A N 1
ATOM 1816 C CA . LYS A 1 227 ? -41.136 32.569 19.827 1.00 36.78 749 LYS A CA 1
ATOM 1817 C C . LYS A 1 227 ? -41.021 31.703 21.097 1.00 44.68 749 LYS A C 1
ATOM 1818 O O . LYS A 1 227 ? -39.949 31.623 21.730 1.00 45.06 749 LYS A O 1
ATOM 1824 N N . SER A 1 228 ? -42.099 30.994 21.424 1.00 41.84 750 SER A N 1
ATOM 1825 C CA . SER A 1 228 ? -42.072 30.094 22.569 1.00 42.30 750 SER A CA 1
ATOM 1826 C C . SER A 1 228 ? -41.048 28.957 22.377 1.00 47.74 750 SER A C 1
ATOM 1827 O O . SER A 1 228 ? -40.479 28.454 23.350 1.00 49.27 750 SER A O 1
ATOM 1830 N N . MET A 1 229 ? -40.797 28.573 21.124 1.00 42.13 751 MET A N 1
ATOM 1831 C CA . MET A 1 229 ? -39.870 27.476 20.813 1.00 41.07 751 MET A CA 1
ATOM 1832 C C . MET A 1 229 ? -38.417 27.824 21.126 1.00 41.72 751 MET A C 1
ATOM 1833 O O . MET A 1 229 ? -37.539 26.971 21.072 1.00 39.87 751 MET A O 1
ATOM 1838 N N . SER A 1 230 ? -38.163 29.090 21.421 1.00 38.12 752 SER A N 1
ATOM 1839 C CA . SER A 1 230 ? -36.806 29.533 21.729 1.00 39.15 752 SER A CA 1
ATOM 1840 C C . SER A 1 230 ? -35.671 29.020 20.811 1.00 41.36 752 SER A C 1
ATOM 1841 O O . SER A 1 230 ? -34.587 28.613 21.276 1.00 40.27 752 SER A O 1
ATOM 1844 N N . ILE A 1 231 ? -35.919 29.083 19.503 1.00 35.41 753 ILE A N 1
ATOM 1845 C CA . ILE A 1 231 ? -34.904 28.752 18.499 1.00 32.26 753 ILE A CA 1
ATOM 1846 C C . ILE A 1 231 ? -34.471 30.104 18.003 1.00 33.30 753 ILE A C 1
ATOM 1847 O O . ILE A 1 231 ? -35.300 30.913 17.605 1.00 33.93 753 ILE A O 1
ATOM 1852 N N . GLU A 1 232 ? -33.182 30.382 18.101 1.00 30.34 754 GLU A N 1
ATOM 1853 C CA . GLU A 1 232 ? -32.654 31.686 17.720 1.00 30.79 754 GLU A CA 1
ATOM 1854 C C . GLU A 1 232 ? -32.152 31.803 16.271 1.00 31.89 754 GLU A C 1
ATOM 1855 O O . GLU A 1 232 ? -31.575 30.865 15.726 1.00 28.55 754 GLU A O 1
ATOM 1861 N N . PHE A 1 233 ? -32.325 32.998 15.712 1.00 28.32 755 PHE A N 1
ATOM 1862 C CA . PHE A 1 233 ? -31.854 33.367 14.374 1.00 27.22 755 PHE A CA 1
ATOM 1863 C C . PHE A 1 233 ? -31.058 34.661 14.494 1.00 31.27 755 PHE A C 1
ATOM 1864 O O . PHE A 1 233 ? -31.502 35.604 15.164 1.00 28.13 755 PHE A O 1
ATOM 1872 N N . PRO A 1 234 ? -29.930 34.754 13.762 1.00 28.75 756 PRO A N 1
ATOM 1873 C CA . PRO A 1 234 ? -29.157 35.996 13.765 1.00 29.72 756 PRO A CA 1
ATOM 1874 C C . PRO A 1 234 ? -29.938 37.114 13.097 1.00 34.89 756 PRO A C 1
ATOM 1875 O O . PRO A 1 234 ? -30.946 36.869 12.440 1.00 34.68 756 PRO A O 1
ATOM 1879 N N . GLU A 1 235 ? -29.504 38.345 13.341 1.00 33.66 757 GLU A N 1
ATOM 1880 C CA . GLU A 1 235 ? -30.156 39.554 12.849 1.00 35.26 757 GLU A CA 1
ATOM 1881 C C . GLU A 1 235 ? -30.460 39.562 11.349 1.00 38.57 757 GLU A C 1
ATOM 1882 O O . GLU A 1 235 ? -31.571 39.873 10.936 1.00 34.95 757 GLU A O 1
ATOM 1888 N N . MET A 1 236 ? -29.434 39.305 10.539 1.00 38.89 758 MET A N 1
ATOM 1889 C CA . MET A 1 236 ? -29.562 39.332 9.074 1.00 40.60 758 MET A CA 1
ATOM 1890 C C . MET A 1 236 ? -30.639 38.372 8.562 1.00 37.18 758 MET A C 1
ATOM 1891 O O . MET A 1 236 ? -31.513 38.747 7.792 1.00 36.72 758 MET A O 1
ATOM 1896 N N . LEU A 1 237 ? -30.560 37.132 9.004 1.00 31.53 759 LEU A N 1
ATOM 1897 C CA . LEU A 1 237 ? -31.541 36.119 8.632 1.00 31.07 759 LEU A CA 1
ATOM 1898 C C . LEU A 1 237 ? -32.925 36.548 9.110 1.00 31.31 759 LEU A C 1
ATOM 1899 O O . LEU A 1 237 ? -33.909 36.448 8.374 1.00 29.54 759 LEU A O 1
ATOM 1904 N N . ALA A 1 238 ? -32.994 37.052 10.339 1.00 28.11 760 ALA A N 1
ATOM 1905 C CA . ALA A 1 238 ? -34.285 37.485 10.915 1.00 28.01 760 ALA A CA 1
ATOM 1906 C C . ALA A 1 238 ? -34.978 38.537 10.065 1.00 28.64 760 ALA A C 1
ATOM 1907 O O . ALA A 1 238 ? -36.162 38.439 9.781 1.00 28.22 760 ALA A O 1
ATOM 1909 N N . GLU A 1 239 ? -34.216 39.523 9.612 1.00 26.48 761 GLU A N 1
ATOM 1910 C CA . GLU A 1 239 ? -34.733 40.571 8.751 1.00 26.31 761 GLU A CA 1
ATOM 1911 C C . GLU A 1 239 ? -35.247 40.019 7.420 1.00 28.92 761 GLU A C 1
ATOM 1912 O O . GLU A 1 239 ? -36.333 40.362 6.986 1.00 28.79 761 GLU A O 1
ATOM 1918 N N . ILE A 1 240 ? -34.472 39.153 6.776 1.00 26.70 762 ILE A N 1
ATOM 1919 C CA . ILE A 1 240 ? -34.916 38.555 5.512 1.00 26.85 762 ILE A CA 1
ATOM 1920 C C . ILE A 1 240 ? -36.198 37.746 5.666 1.00 26.56 762 ILE A C 1
ATOM 1921 O O . ILE A 1 240 ? -37.139 37.903 4.889 1.00 25.87 762 ILE A O 1
ATOM 1926 N N . ILE A 1 241 ? -36.222 36.849 6.646 1.00 22.92 763 ILE A N 1
ATOM 1927 C CA . ILE A 1 241 ? -37.395 35.993 6.874 1.00 22.48 763 ILE A CA 1
ATOM 1928 C C . ILE A 1 241 ? -38.622 36.867 7.146 1.00 25.62 763 ILE A C 1
ATOM 1929 O O . ILE A 1 241 ? -39.697 36.657 6.586 1.00 23.11 763 ILE A O 1
ATOM 1934 N N . THR A 1 242 ? -38.417 37.909 7.943 1.00 26.39 764 THR A N 1
ATOM 1935 C CA . THR A 1 242 ? -39.491 38.842 8.297 1.00 26.38 764 THR A CA 1
ATOM 1936 C C . THR A 1 242 ? -40.126 39.445 7.073 1.00 29.42 764 THR A C 1
ATOM 1937 O O . THR A 1 242 ? -41.348 39.505 6.977 1.00 29.23 764 THR A O 1
ATOM 1941 N N . ASN A 1 243 ? -39.302 39.776 6.084 1.00 26.82 765 ASN A N 1
ATOM 1942 C CA . ASN A 1 243 ? -39.806 40.320 4.826 1.00 27.42 765 ASN A CA 1
ATOM 1943 C C . ASN A 1 243 ? -40.299 39.279 3.821 1.00 29.65 765 ASN A C 1
ATOM 1944 O O . ASN A 1 243 ? -41.139 39.577 2.975 1.00 26.37 765 ASN A O 1
ATOM 1949 N N . GLN A 1 244 ? -39.727 38.080 3.876 1.00 25.75 766 GLN A N 1
ATOM 1950 C CA . GLN A 1 244 ? -40.086 37.011 2.932 1.00 22.75 766 GLN A CA 1
ATOM 1951 C C . GLN A 1 244 ? -41.492 36.447 3.178 1.00 24.35 766 GLN A C 1
ATOM 1952 O O . GLN A 1 244 ? -42.238 36.180 2.244 1.00 22.98 766 GLN A O 1
ATOM 1958 N N . ILE A 1 245 ? -41.793 36.167 4.448 1.00 22.61 767 ILE A N 1
ATOM 1959 C CA . ILE A 1 245 ? -43.043 35.507 4.863 1.00 20.84 767 ILE A CA 1
ATOM 1960 C C . ILE A 1 245 ? -44.314 36.108 4.224 1.00 27.39 767 ILE A C 1
ATOM 1961 O O . ILE A 1 245 ? -45.134 35.398 3.597 1.00 27.28 767 ILE A O 1
ATOM 1966 N N . PRO A 1 246 ? -44.473 37.436 4.337 1.00 26.67 768 PRO A N 1
ATOM 1967 C CA . PRO A 1 246 ? -45.648 38.119 3.752 1.00 26.17 768 PRO A CA 1
ATOM 1968 C C . PRO A 1 246 ? -45.805 37.799 2.262 1.00 27.62 768 PRO A C 1
ATOM 1969 O O . PRO A 1 246 ? -46.906 37.443 1.797 1.00 27.36 768 PRO A O 1
ATOM 1973 N N . LYS A 1 247 ? -44.689 37.832 1.535 1.00 22.94 769 LYS A N 1
ATOM 1974 C CA . LYS A 1 247 ? -44.695 37.519 0.097 1.00 22.15 769 LYS A CA 1
ATOM 1975 C C . LYS A 1 247 ? -45.002 36.042 -0.123 1.00 25.58 769 LYS A C 1
ATOM 1976 O O . LYS A 1 247 ? -45.775 35.655 -0.998 1.00 25.41 769 LYS A O 1
ATOM 1982 N N . TYR A 1 248 ? -44.337 35.200 0.641 1.00 22.57 770 TYR A N 1
ATOM 1983 C CA . TYR A 1 248 ? -44.576 33.772 0.501 1.00 20.72 770 TYR A CA 1
ATOM 1984 C C . TYR A 1 248 ? -46.059 33.448 0.777 1.00 22.88 770 TYR A C 1
ATOM 1985 O O . TYR A 1 248 ? -46.739 32.846 -0.039 1.00 20.34 770 TYR A O 1
ATOM 1994 N N . SER A 1 249 ? -46.540 33.859 1.943 1.00 21.28 771 SER A N 1
ATOM 1995 C CA . SER A 1 249 ? -47.912 33.558 2.377 1.00 21.07 771 SER A CA 1
ATOM 1996 C C . SER A 1 249 ? -49.010 34.146 1.522 1.00 23.54 771 SER A C 1
ATOM 1997 O O . SER A 1 249 ? -50.089 33.588 1.417 1.00 22.21 771 SER A O 1
ATOM 2000 N N . ASN A 1 250 ? -48.699 35.238 0.852 1.00 24.80 772 ASN A N 1
ATOM 2001 C CA . ASN A 1 250 ? -49.657 35.892 -0.039 1.00 25.33 772 ASN A CA 1
ATOM 2002 C C . ASN A 1 250 ? -49.659 35.276 -1.444 1.00 28.39 772 ASN A C 1
ATOM 2003 O O . ASN A 1 250 ? -50.403 35.716 -2.319 1.00 26.98 772 ASN A O 1
ATOM 2008 N N . GLY A 1 251 ? -48.870 34.220 -1.637 1.00 24.75 773 GLY A N 1
ATOM 2009 C CA . GLY A 1 251 ? -48.757 33.504 -2.909 1.00 22.94 773 GLY A CA 1
ATOM 2010 C C . GLY A 1 251 ? -48.083 34.331 -4.002 1.00 24.57 773 GLY A C 1
ATOM 2011 O O . GLY A 1 251 ? -48.338 34.159 -5.192 1.00 25.10 773 GLY A O 1
ATOM 2012 N N . ASN A 1 252 ? -47.255 35.274 -3.594 1.00 21.28 774 ASN A N 1
ATOM 2013 C CA . ASN A 1 252 ? -46.608 36.178 -4.545 1.00 21.21 774 ASN A CA 1
ATOM 2014 C C . ASN A 1 252 ? -45.343 35.600 -5.191 1.00 26.40 774 ASN A C 1
ATOM 2015 O O . ASN A 1 252 ? -44.815 36.184 -6.124 1.00 28.70 774 ASN A O 1
ATOM 2020 N N . ILE A 1 253 ? -44.807 34.527 -4.631 1.00 22.27 775 ILE A N 1
ATOM 2021 C CA . ILE A 1 253 ? -43.560 33.968 -5.123 1.00 22.49 775 ILE A CA 1
ATOM 2022 C C . ILE A 1 253 ? -43.807 33.020 -6.271 1.00 27.38 775 ILE A C 1
ATOM 2023 O O . ILE A 1 253 ? -44.334 31.919 -6.091 1.00 26.72 775 ILE A O 1
ATOM 2028 N N . LYS A 1 254 ? -43.470 33.459 -7.474 1.00 24.44 776 LYS A N 1
ATOM 2029 C CA . LYS A 1 254 ? -43.690 32.591 -8.621 1.00 23.27 776 LYS A CA 1
ATOM 2030 C C . LYS A 1 254 ? -42.415 31.770 -8.910 1.00 27.57 776 LYS A C 1
ATOM 2031 O O . LYS A 1 254 ? -41.329 32.315 -9.006 1.00 26.34 776 LYS A O 1
ATOM 2037 N N . LYS A 1 255 ? -42.574 30.459 -8.999 1.00 24.08 777 LYS A N 1
ATOM 2038 C CA . LYS A 1 255 ? -41.479 29.528 -9.270 1.00 24.53 777 LYS A CA 1
ATOM 2039 C C . LYS A 1 255 ? -41.318 29.313 -10.787 1.00 28.47 777 LYS A C 1
ATOM 2040 O O . LYS A 1 255 ? -42.214 28.783 -11.429 1.00 29.23 777 LYS A O 1
ATOM 2046 N N . LEU A 1 256 ? -40.164 29.666 -11.342 1.00 22.40 778 LEU A N 1
ATOM 2047 C CA . LEU A 1 256 ? -39.903 29.435 -12.755 1.00 20.53 778 LEU A CA 1
ATOM 2048 C C . LEU A 1 256 ? -39.454 27.987 -12.922 1.00 28.38 778 LEU A C 1
ATOM 2049 O O . LEU A 1 256 ? -38.591 27.498 -12.161 1.00 30.59 778 LEU A O 1
ATOM 2054 N N . LEU A 1 257 ? -40.110 27.269 -13.833 1.00 24.00 779 LEU A N 1
ATOM 2055 C CA . LEU A 1 257 ? -39.845 25.845 -14.050 1.00 24.95 779 LEU A CA 1
ATOM 2056 C C . LEU A 1 257 ? -39.369 25.543 -15.460 1.00 26.89 779 LEU A C 1
ATOM 2057 O O . LEU A 1 257 ? -39.860 26.130 -16.426 1.00 26.32 779 LEU A O 1
ATOM 2062 N N . PHE A 1 258 ? -38.449 24.589 -15.600 1.00 20.48 780 PHE A N 1
ATOM 2063 C CA . PHE A 1 258 ? -38.023 24.230 -16.940 1.00 19.88 780 PHE A CA 1
ATOM 2064 C C . PHE A 1 258 ? -39.024 23.248 -17.548 1.00 25.90 780 PHE A C 1
ATOM 2065 O O . PHE A 1 258 ? -39.162 23.168 -18.762 1.00 24.28 780 PHE A O 1
ATOM 2073 N N . HIS A 1 259 ? -39.661 22.454 -16.689 1.00 22.69 781 HIS A N 1
ATOM 2074 C CA . HIS A 1 259 ? -40.573 21.401 -17.128 1.00 23.25 781 HIS A CA 1
ATOM 2075 C C . HIS A 1 259 ? -42.004 21.670 -16.661 1.00 35.16 781 HIS A C 1
ATOM 2076 O O . HIS A 1 259 ? -42.204 22.278 -15.625 1.00 35.04 781 HIS A O 1
ATOM 2083 N N . GLN A 1 260 ? -42.994 21.265 -17.449 1.00 39.12 782 GLN A N 1
ATOM 2084 C CA . GLN A 1 260 ? -44.389 21.561 -17.112 1.00 43.14 782 GLN A CA 1
ATOM 2085 C C . GLN A 1 260 ? -44.786 21.108 -15.708 1.00 53.36 782 GLN A C 1
ATOM 2086 O O . GLN A 1 260 ? -45.425 21.860 -14.956 1.00 54.09 782 GLN A O 1
ATOM 2088 N N . LYS A 1 261 ? -44.371 19.897 -15.347 1.00 53.01 783 LYS A N 1
ATOM 2089 C CA . LYS A 1 261 ? -44.659 19.333 -14.028 1.00 95.27 783 LYS A CA 1
ATOM 2090 C C . LYS A 1 261 ? -46.110 18.870 -13.910 1.00 147.35 783 LYS A C 1
ATOM 2091 O O . LYS A 1 261 ? -46.395 17.670 -13.940 1.00 114.26 783 LYS A O 1
ATOM 2093 N N . GLU B 2 2 ? -37.112 48.978 6.958 1.00 87.17 741 GLU B N 1
ATOM 2094 C CA . GLU B 2 2 ? -37.693 47.642 6.824 1.00 86.94 741 GLU B CA 1
ATOM 2095 C C . GLU B 2 2 ? -36.619 46.590 6.547 1.00 89.06 741 GLU B C 1
ATOM 2096 O O . GLU B 2 2 ? -36.444 45.649 7.326 1.00 89.03 741 GLU B O 1
ATOM 2098 N N . ASN B 2 3 ? -35.904 46.760 5.437 1.00 83.26 742 ASN B N 1
ATOM 2099 C CA . ASN B 2 3 ? -34.831 45.845 5.052 1.00 81.96 742 ASN B CA 1
ATOM 2100 C C . ASN B 2 3 ? -33.499 46.596 5.058 1.00 82.52 742 ASN B C 1
ATOM 2101 O O . ASN B 2 3 ? -32.742 46.561 4.087 1.00 81.96 742 ASN B O 1
ATOM 2103 N N . ALA B 2 4 ? -33.234 47.285 6.165 1.00 76.50 743 ALA B N 1
ATOM 2104 C CA . ALA B 2 4 ? -32.025 48.082 6.329 1.00 75.35 743 ALA B CA 1
ATOM 2105 C C . ALA B 2 4 ? -30.720 47.306 6.132 1.00 76.57 743 ALA B C 1
ATOM 2106 O O . ALA B 2 4 ? -29.810 47.776 5.447 1.00 76.15 743 ALA B O 1
ATOM 2108 N N . LEU B 2 5 ? -30.614 46.137 6.755 1.00 70.73 744 LEU B N 1
ATOM 2109 C CA . LEU B 2 5 ? -29.401 45.334 6.636 1.00 69.67 744 LEU B CA 1
ATOM 2110 C C . LEU B 2 5 ? -29.113 44.891 5.195 1.00 71.15 744 LEU B C 1
ATOM 2111 O O . LEU B 2 5 ? -27.999 45.083 4.691 1.00 69.89 744 LEU B O 1
ATOM 2116 N N . LEU B 2 6 ? -30.116 44.311 4.532 1.00 66.25 745 LEU B N 1
ATOM 2117 C CA . LEU B 2 6 ? -29.960 43.845 3.151 1.00 65.16 745 LEU B CA 1
ATOM 2118 C C . LEU B 2 6 ? -29.634 45.034 2.251 1.00 69.17 745 LEU B C 1
ATOM 2119 O O . LEU B 2 6 ? -28.752 44.956 1.384 1.00 67.63 745 LEU B O 1
ATOM 2124 N N . ARG B 2 7 ? -30.341 46.139 2.479 1.00 66.97 746 ARG B N 1
ATOM 2125 C CA . ARG B 2 7 ? -30.130 47.366 1.715 1.00 67.33 746 ARG B CA 1
ATOM 2126 C C . ARG B 2 7 ? -28.693 47.865 1.887 1.00 70.52 746 ARG B C 1
ATOM 2127 O O . ARG B 2 7 ? -28.002 48.132 0.908 1.00 69.24 746 ARG B O 1
ATOM 2135 N N . TYR B 2 8 ? -28.239 47.961 3.133 1.00 67.87 747 TYR B N 1
ATOM 2136 C CA . TYR B 2 8 ? -26.881 48.421 3.406 1.00 68.65 747 TYR B CA 1
ATOM 2137 C C . TYR B 2 8 ? -25.841 47.581 2.671 1.00 70.86 747 TYR B C 1
ATOM 2138 O O . TYR B 2 8 ? -24.960 48.116 1.990 1.00 69.70 747 TYR B O 1
ATOM 2147 N N . LEU B 2 9 ? -25.944 46.263 2.837 1.00 66.60 748 LEU B N 1
ATOM 2148 C CA . LEU B 2 9 ? -25.036 45.307 2.201 1.00 65.68 748 LEU B CA 1
ATOM 2149 C C . LEU B 2 9 ? -25.000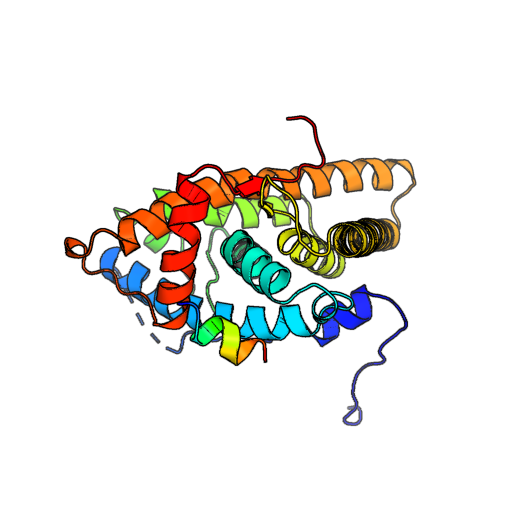 45.490 0.691 1.00 67.31 748 LEU B C 1
ATOM 2150 O O . LEU B 2 9 ? -23.957 45.324 0.065 1.00 66.24 748 LEU B O 1
ATOM 2155 N N . LEU B 2 10 ? -26.159 45.791 0.113 1.00 63.55 749 LEU B N 1
ATOM 2156 C CA . LEU B 2 10 ? -26.306 45.938 -1.334 1.00 63.08 749 LEU B CA 1
ATOM 2157 C C . LEU B 2 10 ? -25.927 47.322 -1.872 1.00 69.81 749 LEU B C 1
ATOM 2158 O O . LEU B 2 10 ? -26.119 47.603 -3.065 1.00 69.96 749 LEU B O 1
ATOM 2163 N N . ASP B 2 11 ? -25.409 48.187 -0.999 1.00 67.09 750 ASP B N 1
ATOM 2164 C CA . ASP B 2 11 ? -25.031 49.550 -1.398 1.00 96.23 750 ASP B CA 1
ATOM 2165 C C . ASP B 2 11 ? -23.613 49.936 -0.982 1.00 107.90 750 ASP B C 1
ATOM 2166 O O . ASP B 2 11 ? -22.843 49.108 -0.495 1.00 70.10 750 ASP B O 1
#

InterPro domains:
  IPR000536 Nuclear hormone receptor, ligand-binding domain [PF00104] (575-745)
  IPR000536 Nuclear hormone receptor, ligand-binding domain [PS51843] (539-773)
  IPR000536 Nuclear hormone receptor, ligand-binding domain [SM00430] (580-744)
  IPR001409 Glucocorticoid receptor [PF02155] (27-418)
  IPR001409 Glucocorticoid receptor [PR00528] (27-47)
  IPR001409 Glucocorticoid receptor [PR00528] (94-114)
  IPR001409 Glucocorticoid receptor [PR00528] (127-147)
  IPR001409 Glucocorticoid receptor [PR00528] (292-313)
  IPR001409 Glucocorticoid receptor [PR00528] (339-357)
  IPR001409 Glucocorticoid receptor [PR00528] (399-418)
  IPR001628 Zinc finger, nuclear hormone receptor-type [PF00105] (436-503)
  IPR001628 Zinc finger, nuclear hormone receptor-type [PR00047] (437-453)
  IPR001628 Zinc finger, nuclear hormone receptor-type [PR00047] (453-468)
  IPR001628 Zinc finger, nuclear hormone receptor-type [PR00047] (486-494)
  IPR001628 Zinc finger, nuclear hormone receptor-type [PR00047] (494-502)
  IPR001628 Zinc finger, nuclear hormone receptor-type [PS00031] (437-463)
  IPR001628 Zinc finger, nuclear hormone receptor-type [PS51030] (434-509)
  IPR001628 Zinc finger, nuclear hormone receptor-type [SM00399] (434-505)
  IPR001723 Nuclear hormone receptor [PR00398] (498-508)
  IPR001723 Nuclear hormone receptor [PR00398] (581-602)

Foldseek 3Di:
DDDDDDDDQDPAQLSQLVVLPDDFDALPDQDPLVLLLSLQALLLVVLVSVLSSQCSRVLLVVFPPVQNLVLSLLQSLLLLLLVQLVCCCVVPVLQWTPSGVNDIGHPVSCPRPPRVLLVVLSSVSNPLCSVLVPDPSLSSLLSSLSSLFKAFPVAGPRRVSSVVSNVSSLVSNLVVLVVVPDDPVSSVVSSVSVLVSSQVSVVSSVSNVVVVLVCLPPVVSVRDHDDNVNVSNVVNCVCVVVVGIHGHGPDPD/DPVPVVVVVD

Radius of gyration: 18.45 Å; Cα contacts (8 Å, |Δi|>4): 297; chains: 2; bounding box: 57×41×51 Å